Protein AF-A0A0C5GM96-F1 (afdb_monomer)

Structure (mmCIF, N/CA/C/O backbone):
data_AF-A0A0C5GM96-F1
#
_entry.id   AF-A0A0C5GM96-F1
#
loop_
_atom_site.group_PDB
_atom_site.id
_atom_site.type_symbol
_atom_site.label_atom_id
_atom_site.label_alt_id
_atom_site.label_comp_id
_atom_site.label_asym_id
_atom_site.label_entity_id
_atom_site.label_seq_id
_atom_site.pdbx_PDB_ins_code
_atom_site.Cartn_x
_atom_site.Cartn_y
_atom_site.Cartn_z
_atom_site.occupancy
_atom_site.B_iso_or_equiv
_atom_site.auth_seq_id
_atom_site.auth_comp_id
_atom_site.auth_asym_id
_atom_site.auth_atom_id
_atom_site.pdbx_PDB_model_num
ATOM 1 N N . VAL A 1 1 ? 5.889 7.214 22.473 1.00 65.31 1 VAL A N 1
ATOM 2 C CA . VAL A 1 1 ? 5.937 8.672 22.743 1.00 65.31 1 VAL A CA 1
ATOM 3 C C . VAL A 1 1 ? 4.940 9.339 21.817 1.00 65.31 1 VAL A C 1
ATOM 5 O O . VAL A 1 1 ? 5.068 9.171 20.612 1.00 65.31 1 VAL A O 1
ATOM 8 N N . TYR A 1 2 ? 3.928 10.000 22.381 1.00 62.12 2 TYR A N 1
ATOM 9 C CA . TYR A 1 2 ? 2.978 10.818 21.624 1.00 62.12 2 TYR A CA 1
ATOM 10 C C . TYR A 1 2 ? 3.420 12.273 21.758 1.00 62.12 2 TYR A C 1
ATOM 12 O O . TYR A 1 2 ? 3.600 12.744 22.881 1.00 62.12 2 TYR A O 1
ATOM 20 N N . LEU A 1 3 ? 3.655 12.941 20.634 1.00 66.38 3 LEU A N 1
ATOM 21 C CA . LEU A 1 3 ? 3.997 14.360 20.586 1.00 66.38 3 LEU A CA 1
ATOM 22 C C . LEU A 1 3 ? 3.063 15.038 19.585 1.00 66.38 3 LEU A C 1
ATOM 24 O O . LEU A 1 3 ? 3.174 14.803 18.382 1.00 66.38 3 LEU A O 1
ATOM 28 N N . SER A 1 4 ? 2.158 15.876 20.086 1.00 63.56 4 SER A N 1
ATOM 29 C CA . SER A 1 4 ? 1.343 16.783 19.278 1.00 63.56 4 SER A CA 1
ATOM 30 C C . SER A 1 4 ? 2.220 17.943 18.802 1.00 63.56 4 SER A C 1
ATOM 32 O O . SER A 1 4 ? 2.840 18.624 19.621 1.00 63.56 4 SER A O 1
ATOM 34 N N . VAL A 1 5 ? 2.300 18.166 17.491 1.00 64.38 5 VAL A N 1
ATOM 35 C CA . VAL A 1 5 ? 3.138 19.228 16.908 1.00 64.38 5 VAL A CA 1
ATOM 36 C C . VAL A 1 5 ? 2.299 20.441 16.543 1.00 64.38 5 VAL A C 1
ATOM 38 O O . VAL A 1 5 ? 2.723 21.573 16.763 1.00 64.38 5 VAL A O 1
ATOM 41 N N . TRP A 1 6 ? 1.110 20.219 15.989 1.00 66.75 6 TRP A N 1
ATOM 42 C CA . TRP A 1 6 ? 0.252 21.296 15.521 1.00 66.75 6 TRP A CA 1
ATOM 43 C C . TRP A 1 6 ? -1.208 20.854 15.527 1.00 66.75 6 TRP A C 1
ATOM 45 O O . TRP A 1 6 ? -1.521 19.813 14.968 1.00 66.75 6 TRP A O 1
ATOM 55 N N . SER A 1 7 ? -2.110 21.624 16.133 1.00 70.19 7 SER A N 1
ATOM 56 C CA . SER A 1 7 ? -3.549 21.381 16.030 1.00 70.19 7 SER A CA 1
ATOM 57 C C . SER A 1 7 ? -4.151 22.259 14.934 1.00 70.19 7 SER A C 1
ATOM 59 O O . SER A 1 7 ? -3.997 23.480 14.918 1.00 70.19 7 SER A O 1
ATOM 61 N N . TRP A 1 8 ? -4.843 21.623 13.995 1.00 65.06 8 TRP A N 1
ATOM 62 C CA . TRP A 1 8 ? -5.701 22.276 13.024 1.00 65.06 8 TRP A CA 1
ATOM 63 C C . TRP A 1 8 ? -7.144 22.214 13.524 1.00 65.06 8 TRP A C 1
ATOM 65 O O . TRP A 1 8 ? -7.866 21.237 13.322 1.00 65.06 8 TRP A O 1
ATOM 75 N N . THR A 1 9 ? -7.563 23.259 14.229 1.00 61.50 9 THR A N 1
ATOM 76 C CA . THR A 1 9 ? -8.950 23.425 14.667 1.00 61.50 9 THR A CA 1
ATOM 77 C C . THR A 1 9 ? -9.767 24.029 13.531 1.00 61.50 9 THR A C 1
ATOM 79 O O . THR A 1 9 ? -9.475 25.126 13.054 1.00 61.50 9 THR A O 1
ATOM 82 N N . ILE A 1 10 ? -10.775 23.294 13.057 1.00 63.44 10 ILE A N 1
ATOM 83 C CA . ILE A 1 10 ? -11.670 23.770 11.991 1.00 63.44 10 ILE A CA 1
ATOM 84 C C . ILE A 1 10 ? -12.926 24.388 12.613 1.00 63.44 10 ILE A C 1
ATOM 86 O O . ILE A 1 10 ? -13.374 25.428 12.147 1.00 63.44 10 ILE A O 1
ATOM 90 N N . ASN A 1 11 ? -13.443 23.787 13.692 1.00 69.94 11 ASN A N 1
ATOM 91 C CA . ASN A 1 11 ? -14.570 24.269 14.498 1.00 69.94 11 ASN A CA 1
ATOM 92 C C . ASN A 1 11 ? -14.337 23.936 15.984 1.00 69.94 11 ASN A C 1
ATOM 94 O O . ASN A 1 11 ? -13.458 23.138 16.301 1.00 69.94 11 ASN A O 1
ATOM 98 N N . ASN A 1 12 ? -15.155 24.491 16.889 1.00 64.44 12 ASN A N 1
ATOM 99 C CA . ASN A 1 12 ? -15.072 24.200 18.331 1.00 64.44 12 ASN A CA 1
ATOM 100 C C . ASN A 1 12 ? -15.245 22.706 18.667 1.00 64.44 12 ASN A C 1
ATOM 102 O O . ASN A 1 12 ? -14.673 22.248 19.650 1.00 64.44 12 ASN A O 1
ATOM 106 N N . ASP A 1 13 ? -15.970 21.962 17.828 1.00 68.56 13 ASP A N 1
ATOM 107 C CA . ASP A 1 13 ? -16.260 20.538 18.039 1.00 68.56 13 ASP A CA 1
ATOM 108 C C . ASP A 1 13 ? -15.341 19.610 17.224 1.00 68.56 13 ASP A C 1
ATOM 110 O O . ASP A 1 13 ? -15.367 18.395 17.401 1.00 68.56 13 ASP A O 1
ATOM 114 N N . PHE A 1 14 ? -14.537 20.162 16.304 1.00 71.50 14 PHE A N 1
ATOM 115 C CA . PHE A 1 14 ? -13.671 19.375 15.426 1.00 71.50 14 PHE A CA 1
ATOM 116 C C . PHE A 1 14 ? -12.252 19.938 15.376 1.00 71.50 14 PHE A C 1
ATOM 118 O O . PHE A 1 14 ? -11.957 20.919 14.677 1.00 71.50 14 PHE A O 1
ATOM 125 N N . SER A 1 15 ? -11.365 19.264 16.103 1.00 70.94 15 SER A N 1
ATOM 126 C CA . SER A 1 15 ? -9.927 19.503 16.117 1.00 70.94 15 SER A CA 1
ATOM 127 C C . SER A 1 15 ? -9.185 18.335 15.477 1.00 70.94 15 SER A C 1
ATOM 129 O O . SER A 1 15 ? -9.336 17.192 15.902 1.00 70.94 15 SER A O 1
ATOM 131 N N . LEU A 1 16 ? -8.351 18.625 14.479 1.00 77.25 16 LEU A N 1
ATOM 132 C CA . LEU A 1 16 ? -7.411 17.663 13.912 1.00 77.25 16 LEU A CA 1
ATOM 133 C C . LEU A 1 16 ? -6.020 17.931 14.459 1.00 77.25 16 LEU A C 1
ATOM 135 O O . LEU A 1 16 ? -5.431 18.964 14.155 1.00 77.25 16 LEU A O 1
ATOM 139 N N . GLU A 1 17 ? -5.460 17.007 15.228 1.00 79.94 17 GLU A N 1
ATOM 140 C CA . GLU A 1 17 ? -4.071 17.128 15.657 1.00 79.94 17 GLU A CA 1
ATOM 141 C C . GLU A 1 17 ? -3.129 16.514 14.614 1.00 79.94 17 GLU A C 1
ATOM 143 O O . GLU A 1 17 ? -3.297 15.396 14.135 1.00 79.94 17 GLU A O 1
ATOM 148 N N . PHE A 1 18 ? -2.099 17.254 14.234 1.00 82.25 18 PHE A N 1
ATOM 149 C CA . PHE A 1 18 ? -0.940 16.713 13.548 1.00 82.25 18 PHE A CA 1
ATOM 150 C C . PHE A 1 18 ? 0.129 16.426 14.590 1.00 82.25 18 PHE A C 1
ATOM 152 O O . PHE A 1 18 ? 0.667 17.330 15.239 1.00 82.25 18 PHE A O 1
ATOM 159 N N . GLY A 1 19 ? 0.439 15.145 14.742 1.00 85.25 19 GLY A N 1
ATOM 160 C CA . GLY A 1 19 ? 1.409 14.674 15.711 1.00 85.25 19 GLY A CA 1
ATOM 161 C C . GLY A 1 19 ? 2.304 13.580 15.160 1.00 85.25 19 GLY A C 1
ATOM 162 O O . GLY A 1 19 ? 2.244 13.198 13.987 1.00 85.25 19 GLY A O 1
ATOM 163 N N . TYR A 1 20 ? 3.152 13.085 16.055 1.00 86.19 20 TYR A N 1
ATOM 164 C CA . TYR A 1 20 ? 3.968 11.908 15.828 1.00 86.19 20 TYR A CA 1
ATOM 165 C C . TYR A 1 20 ? 3.721 10.870 16.918 1.00 86.19 20 TYR A C 1
ATOM 167 O O . TYR A 1 20 ? 3.815 11.160 18.115 1.00 86.19 20 TYR A O 1
ATOM 175 N N . LEU A 1 21 ? 3.455 9.639 16.488 1.00 89.25 21 LEU A N 1
ATOM 176 C CA . LEU A 1 21 ? 3.287 8.479 17.354 1.00 89.25 21 LEU A CA 1
ATOM 177 C C . LEU A 1 21 ? 4.494 7.543 17.200 1.00 89.25 21 LEU A C 1
ATOM 179 O O . LEU A 1 21 ? 4.611 6.770 16.246 1.00 89.25 21 LEU A O 1
ATOM 183 N N . ILE A 1 22 ? 5.419 7.615 18.159 1.00 90.56 22 ILE A N 1
ATOM 184 C CA . ILE A 1 22 ? 6.621 6.773 18.181 1.00 90.56 22 ILE A CA 1
ATOM 185 C C . ILE A 1 22 ? 6.408 5.600 19.138 1.00 90.56 22 ILE A C 1
ATOM 187 O O . ILE A 1 22 ? 6.582 5.732 20.351 1.00 90.56 22 ILE A O 1
ATOM 191 N N . ASP A 1 23 ? 6.071 4.451 18.571 1.00 90.88 23 ASP A N 1
ATOM 192 C CA . ASP A 1 23 ? 5.827 3.177 19.237 1.00 90.88 23 ASP A CA 1
ATOM 193 C C . ASP A 1 23 ? 6.804 2.117 18.701 1.00 90.88 23 ASP A C 1
ATOM 195 O O . ASP A 1 23 ? 7.423 2.326 17.656 1.00 90.88 23 ASP A O 1
ATOM 199 N N . PRO A 1 24 ? 6.912 0.930 19.328 1.00 90.25 24 PRO A N 1
ATOM 200 C CA . PRO A 1 24 ? 7.773 -0.139 18.820 1.00 90.25 24 PRO A CA 1
ATOM 201 C C . PRO A 1 24 ? 7.488 -0.559 17.366 1.00 90.25 24 PRO A C 1
ATOM 203 O O . PRO A 1 24 ? 8.406 -0.953 16.657 1.00 90.25 24 PRO A O 1
ATOM 206 N N . LEU A 1 25 ? 6.236 -0.463 16.890 1.00 91.56 25 LEU A N 1
ATOM 207 C CA . LEU A 1 25 ? 5.932 -0.705 15.470 1.00 91.56 25 LEU A CA 1
ATOM 208 C C . LEU A 1 25 ? 6.588 0.344 14.575 1.00 91.56 25 LEU A C 1
ATOM 210 O O . LEU A 1 25 ? 7.205 0.016 13.563 1.00 91.56 25 LEU A O 1
ATOM 214 N N . THR A 1 26 ? 6.389 1.614 14.926 1.00 93.06 26 THR A N 1
ATOM 215 C CA . THR A 1 26 ? 6.794 2.730 14.080 1.00 93.06 26 THR A CA 1
ATOM 216 C C . THR A 1 26 ? 8.311 2.860 14.088 1.00 93.06 26 THR A C 1
ATOM 218 O O . THR A 1 26 ? 8.887 3.103 13.037 1.00 93.06 26 THR A O 1
ATOM 221 N N . SER A 1 27 ? 8.988 2.554 15.201 1.00 93.12 27 SER A N 1
ATOM 222 C CA . SER A 1 27 ? 10.454 2.496 15.249 1.00 93.12 27 SER A CA 1
ATOM 223 C C . SER A 1 27 ? 11.043 1.419 14.331 1.00 93.12 27 SER A C 1
ATOM 225 O O . SER A 1 27 ? 11.980 1.712 13.589 1.00 93.12 27 SER A O 1
ATOM 227 N N . ILE A 1 28 ? 10.476 0.205 14.313 1.00 93.12 28 ILE A N 1
ATOM 228 C CA . ILE A 1 28 ? 10.897 -0.869 13.394 1.00 93.12 28 ILE A CA 1
ATOM 229 C C . ILE A 1 28 ? 10.738 -0.414 11.940 1.00 93.12 28 ILE A C 1
ATOM 231 O O . ILE A 1 28 ? 11.662 -0.544 11.136 1.00 93.12 28 ILE A O 1
ATOM 235 N N . MET A 1 29 ? 9.580 0.155 11.609 1.00 94.06 29 MET A N 1
ATOM 236 C CA . MET A 1 29 ? 9.282 0.626 10.258 1.00 94.06 29 MET A CA 1
ATOM 237 C C . MET A 1 29 ? 10.182 1.793 9.831 1.00 94.06 29 MET A C 1
ATOM 239 O O . MET A 1 29 ? 10.664 1.802 8.703 1.00 94.06 29 MET A O 1
ATOM 243 N N . LEU A 1 30 ? 10.472 2.745 10.725 1.00 95.00 30 LEU A N 1
ATOM 244 C CA . LEU A 1 30 ? 11.390 3.858 10.463 1.00 95.00 30 LEU A CA 1
ATOM 245 C C . LEU A 1 30 ? 12.795 3.358 10.104 1.00 95.00 30 LEU A C 1
ATOM 247 O O . LEU A 1 30 ? 13.379 3.822 9.122 1.00 95.00 30 LEU A O 1
ATOM 251 N N . ILE A 1 31 ? 13.328 2.391 10.857 1.00 95.06 31 ILE A N 1
ATOM 252 C CA . ILE A 1 31 ? 14.639 1.783 10.574 1.00 95.06 31 ILE A CA 1
ATOM 253 C C . ILE A 1 31 ? 14.613 1.078 9.215 1.00 95.06 31 ILE A C 1
ATOM 255 O O . ILE A 1 31 ? 15.517 1.261 8.400 1.00 95.06 31 ILE A O 1
ATOM 259 N N . LEU A 1 32 ? 13.565 0.306 8.933 1.00 94.06 32 LEU A N 1
ATOM 260 C CA . LEU A 1 32 ? 13.417 -0.424 7.674 1.00 94.06 32 LEU A CA 1
ATOM 261 C C . LEU A 1 32 ? 13.368 0.528 6.470 1.00 94.06 32 LEU A C 1
ATOM 263 O O . LEU A 1 32 ? 14.140 0.361 5.526 1.00 94.06 32 LEU A O 1
ATOM 267 N N . ILE A 1 33 ? 12.522 1.560 6.521 1.00 94.81 33 ILE A N 1
ATOM 268 C CA . ILE A 1 33 ? 12.352 2.524 5.424 1.00 94.81 33 ILE A CA 1
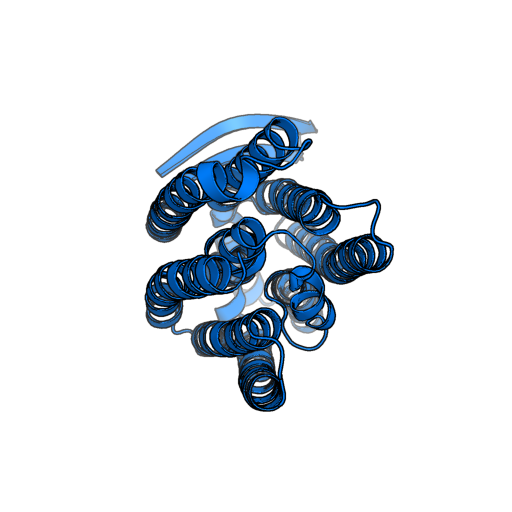ATOM 269 C C . ILE A 1 33 ? 13.640 3.308 5.181 1.00 94.81 33 ILE A C 1
ATOM 271 O O . ILE A 1 33 ? 14.062 3.454 4.037 1.00 94.81 33 ILE A O 1
ATOM 275 N N . THR A 1 34 ? 14.292 3.791 6.241 1.00 95.19 34 THR A N 1
ATOM 276 C CA . THR A 1 34 ? 15.529 4.575 6.103 1.00 95.19 34 THR A CA 1
ATOM 277 C C . THR A 1 34 ? 16.693 3.730 5.591 1.00 95.19 34 THR A C 1
ATOM 279 O O . THR A 1 34 ? 17.382 4.150 4.664 1.00 95.19 34 THR A O 1
ATOM 282 N N . THR A 1 35 ? 16.895 2.523 6.127 1.00 95.62 35 THR A N 1
ATOM 283 C CA . THR A 1 35 ? 18.004 1.650 5.706 1.00 95.62 35 THR A CA 1
ATOM 284 C C . THR A 1 35 ? 17.847 1.168 4.268 1.00 95.62 35 THR A C 1
ATOM 286 O O . THR A 1 35 ? 18.784 1.299 3.480 1.00 95.62 35 THR A O 1
ATOM 289 N N . VAL A 1 36 ? 16.664 0.675 3.885 1.00 9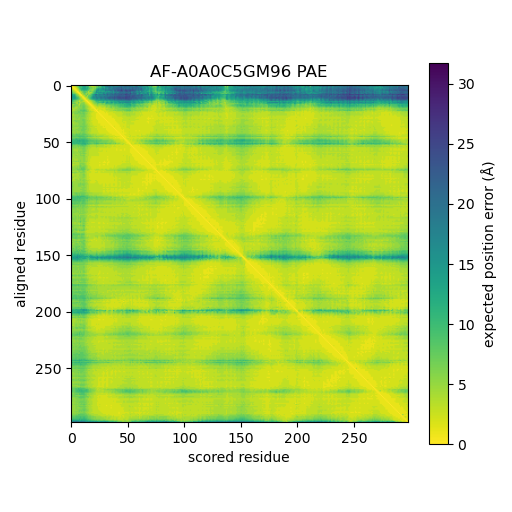5.19 36 VAL A N 1
ATOM 290 C CA . VAL A 1 36 ? 16.392 0.281 2.494 1.00 95.19 36 VAL A CA 1
ATOM 291 C C . VAL A 1 36 ? 16.433 1.504 1.579 1.00 95.19 36 VAL A C 1
ATOM 293 O O . VAL A 1 36 ? 17.046 1.444 0.516 1.00 95.19 36 VAL A O 1
ATOM 296 N N . GLY A 1 37 ? 15.858 2.633 2.000 1.00 93.94 37 GLY A N 1
ATOM 297 C CA . GLY A 1 37 ? 15.861 3.880 1.237 1.00 93.94 37 GLY A CA 1
ATOM 298 C C . GLY A 1 37 ? 17.271 4.362 0.894 1.00 93.94 37 GLY A C 1
ATOM 299 O O . GLY A 1 37 ? 17.538 4.662 -0.267 1.00 93.94 37 GLY A O 1
ATOM 300 N N . ILE A 1 38 ? 18.192 4.369 1.863 1.00 94.81 38 ILE A N 1
ATOM 301 C CA . ILE A 1 38 ? 19.599 4.744 1.642 1.00 94.81 38 ILE A CA 1
ATOM 302 C C . ILE A 1 38 ? 20.283 3.765 0.680 1.00 94.81 38 ILE A C 1
ATOM 304 O O . ILE A 1 38 ? 20.935 4.202 -0.266 1.00 94.81 38 ILE A O 1
ATOM 308 N N . MET A 1 39 ? 20.104 2.453 0.869 1.00 94.94 39 MET A N 1
ATOM 309 C CA . MET A 1 39 ? 20.709 1.442 -0.010 1.00 94.94 39 MET A CA 1
ATOM 310 C C . MET A 1 39 ? 20.230 1.572 -1.459 1.00 94.94 39 MET A C 1
ATOM 312 O O . MET A 1 39 ? 21.031 1.491 -2.390 1.00 94.94 39 MET A O 1
ATOM 316 N N . VAL A 1 40 ? 18.934 1.823 -1.662 1.00 95.06 40 VAL A N 1
ATOM 317 C CA . VAL A 1 40 ? 18.376 2.025 -3.003 1.00 95.06 40 VAL A CA 1
ATOM 318 C C . VAL A 1 40 ? 18.887 3.330 -3.620 1.00 95.06 40 VAL A C 1
ATOM 320 O O . VAL A 1 40 ? 19.180 3.343 -4.813 1.00 95.06 40 VAL A O 1
ATOM 323 N N . LEU A 1 41 ? 19.045 4.410 -2.846 1.00 94.44 41 LEU A N 1
ATOM 324 C CA . LEU A 1 41 ? 19.625 5.664 -3.345 1.00 94.44 41 LEU A CA 1
ATOM 325 C C . LEU A 1 41 ? 21.075 5.478 -3.813 1.00 94.44 41 LEU A C 1
ATOM 327 O O . LEU A 1 41 ? 21.408 5.935 -4.902 1.00 94.44 41 LEU A O 1
ATOM 331 N N . ILE A 1 42 ? 21.900 4.754 -3.047 1.00 95.06 42 ILE A N 1
ATOM 332 C CA . ILE A 1 42 ? 23.284 4.426 -3.434 1.00 95.06 42 ILE A CA 1
ATOM 333 C C . ILE A 1 42 ? 23.301 3.607 -4.730 1.00 95.06 42 ILE A C 1
ATOM 335 O O . ILE A 1 42 ? 24.050 3.917 -5.651 1.00 95.06 42 ILE A O 1
ATOM 339 N N . TYR A 1 43 ? 22.449 2.585 -4.835 1.00 95.12 43 TYR A N 1
ATOM 340 C CA . TYR A 1 43 ? 22.353 1.773 -6.050 1.00 95.12 43 TYR A CA 1
ATOM 341 C C . TYR A 1 43 ? 21.898 2.589 -7.272 1.00 95.12 43 TYR A C 1
ATOM 343 O O . TYR A 1 43 ? 22.361 2.368 -8.392 1.00 95.12 43 TYR A O 1
ATOM 351 N N . SER A 1 44 ? 20.986 3.537 -7.055 1.00 94.12 44 SER A N 1
ATOM 352 C CA . SER A 1 44 ? 20.391 4.344 -8.121 1.00 94.12 44 SER A CA 1
ATOM 353 C C . SER A 1 44 ? 21.390 5.270 -8.805 1.00 94.12 44 SER A C 1
ATOM 355 O O . SER A 1 44 ? 21.173 5.601 -9.967 1.00 94.12 44 SER A O 1
ATOM 357 N N . ASP A 1 45 ? 22.469 5.661 -8.122 1.00 93.38 45 ASP A N 1
ATOM 358 C CA . ASP A 1 45 ? 23.506 6.532 -8.681 1.00 93.38 45 ASP A CA 1
ATOM 359 C C . ASP A 1 45 ? 24.146 5.910 -9.930 1.00 93.38 45 ASP A C 1
ATOM 361 O O . ASP A 1 45 ? 24.100 6.481 -11.019 1.00 93.38 45 ASP A O 1
ATOM 365 N N . ASN A 1 46 ? 24.618 4.667 -9.802 1.00 91.75 46 ASN A N 1
ATOM 366 C CA . ASN A 1 46 ? 25.199 3.931 -10.922 1.00 91.75 46 ASN A CA 1
ATOM 367 C C . ASN A 1 46 ? 24.146 3.574 -11.979 1.00 91.75 46 ASN A C 1
ATOM 369 O O . ASN A 1 46 ? 24.380 3.788 -13.168 1.00 91.75 46 ASN A O 1
ATOM 373 N N . TYR A 1 47 ? 22.979 3.074 -11.555 1.00 93.00 47 TYR A N 1
ATOM 374 C CA . TYR A 1 47 ? 21.930 2.599 -12.467 1.00 93.00 47 TYR A CA 1
ATOM 375 C C . TYR A 1 47 ? 21.359 3.713 -13.364 1.00 93.00 47 TYR A C 1
ATOM 377 O O . TYR A 1 47 ? 20.984 3.461 -14.505 1.00 93.00 47 TYR A O 1
ATOM 385 N N . MET A 1 48 ? 21.279 4.950 -12.858 1.00 93.31 48 MET A N 1
ATOM 386 C CA . MET A 1 48 ? 20.705 6.094 -13.582 1.00 93.31 48 MET A CA 1
ATOM 387 C C . MET A 1 48 ? 21.759 7.013 -14.209 1.00 93.31 48 MET A C 1
ATOM 389 O O . MET A 1 48 ? 21.386 8.009 -14.827 1.00 93.31 48 MET A O 1
ATOM 393 N N . SER A 1 49 ? 23.052 6.705 -14.075 1.00 90.75 49 SER A N 1
ATOM 394 C CA . SER A 1 49 ? 24.166 7.573 -14.498 1.00 90.75 49 SER A CA 1
ATOM 395 C C . SER A 1 49 ? 24.108 8.012 -15.969 1.00 90.75 49 SER A C 1
ATOM 397 O O . SER A 1 49 ? 24.561 9.104 -16.313 1.00 90.75 49 SER A O 1
ATOM 399 N N . HIS A 1 50 ? 23.516 7.190 -16.837 1.00 90.50 50 HIS A N 1
ATOM 400 C CA . HIS A 1 50 ? 23.375 7.461 -18.270 1.00 90.50 50 HIS A CA 1
ATOM 401 C C . HIS A 1 50 ? 21.985 7.977 -18.685 1.00 90.50 50 HIS A C 1
ATOM 403 O O . HIS A 1 50 ? 21.768 8.263 -19.864 1.00 90.50 50 HIS A O 1
ATOM 409 N N . ASP A 1 51 ? 21.034 8.102 -17.755 1.00 92.12 51 ASP A N 1
ATOM 410 C CA . ASP A 1 51 ? 19.677 8.569 -18.047 1.00 92.12 51 ASP A CA 1
ATOM 411 C C . ASP A 1 51 ? 19.575 10.099 -17.896 1.00 92.12 51 ASP A C 1
ATOM 413 O O . ASP A 1 51 ? 19.994 10.692 -16.902 1.00 92.12 51 ASP A O 1
ATOM 417 N N . GLN A 1 52 ? 18.944 10.751 -18.873 1.00 90.12 52 GLN A N 1
ATOM 418 C CA . GLN A 1 52 ? 18.683 12.196 -18.881 1.00 90.12 52 GLN A CA 1
ATOM 419 C C . GLN A 1 52 ? 17.819 12.643 -17.685 1.00 90.12 52 GLN A C 1
ATOM 421 O O . GLN A 1 52 ? 17.854 13.801 -17.273 1.00 90.12 52 GLN A O 1
ATOM 426 N N . GLY A 1 53 ? 17.019 11.732 -17.121 1.00 92.81 53 GLY A N 1
ATOM 427 C CA . GLY A 1 53 ? 16.113 11.999 -16.005 1.00 92.81 53 GLY A CA 1
ATOM 428 C C . GLY A 1 53 ? 16.724 11.893 -14.601 1.00 92.81 53 GLY A C 1
ATOM 429 O O . GLY A 1 53 ? 15.951 11.858 -13.642 1.00 92.81 53 GLY A O 1
ATOM 430 N N . TYR A 1 54 ? 18.053 11.838 -14.453 1.00 93.19 54 TYR A N 1
ATOM 431 C CA . TYR A 1 54 ? 18.751 11.591 -13.179 1.00 93.19 54 TYR A CA 1
ATOM 432 C C . TYR A 1 54 ? 18.230 12.445 -12.002 1.00 93.19 54 TYR A C 1
ATOM 434 O O . TYR A 1 54 ? 17.748 11.909 -11.006 1.00 93.19 54 TYR A O 1
ATOM 442 N N . LEU A 1 55 ? 18.218 13.778 -12.124 1.00 94.44 55 LEU A N 1
ATOM 443 C CA . LEU A 1 55 ? 17.784 14.668 -11.029 1.00 94.44 55 LEU A CA 1
ATOM 444 C C . LEU A 1 55 ? 16.307 14.473 -10.654 1.00 94.44 55 LEU A C 1
ATOM 446 O O . LEU A 1 55 ? 15.946 14.477 -9.476 1.00 94.44 55 LEU A O 1
ATOM 450 N N . ARG A 1 56 ? 15.448 14.263 -11.658 1.00 95.00 56 ARG A N 1
ATOM 451 C CA . ARG A 1 56 ? 14.017 14.008 -11.448 1.00 95.00 56 ARG A CA 1
ATOM 452 C C . ARG A 1 56 ? 13.801 12.704 -10.684 1.00 95.00 56 ARG A C 1
ATOM 454 O O . ARG A 1 56 ? 12.934 12.642 -9.818 1.00 95.00 56 ARG A O 1
ATOM 461 N N . PHE A 1 57 ? 14.597 11.682 -10.987 1.00 94.88 57 PHE A N 1
ATOM 462 C CA . PHE A 1 57 ? 14.532 10.390 -10.317 1.00 94.88 57 PHE A CA 1
ATOM 463 C C . PHE A 1 57 ? 14.822 10.517 -8.815 1.00 94.88 57 PHE A C 1
ATOM 465 O O . PHE A 1 57 ? 14.013 10.087 -7.995 1.00 94.88 57 PHE A O 1
ATOM 472 N N . PHE A 1 58 ? 15.919 11.182 -8.441 1.00 95.12 58 PHE A N 1
ATOM 473 C CA . PHE A 1 58 ? 16.276 11.394 -7.032 1.00 95.12 58 PHE A CA 1
ATOM 474 C C . PHE A 1 58 ? 15.261 12.271 -6.282 1.00 95.12 58 PHE A C 1
ATOM 476 O O . PHE A 1 58 ? 14.950 11.999 -5.117 1.00 95.12 58 PHE A O 1
ATOM 483 N N . ALA A 1 59 ? 14.675 13.270 -6.949 1.00 95.56 59 ALA A N 1
ATOM 484 C CA . ALA A 1 59 ? 13.592 14.066 -6.374 1.00 95.56 59 ALA A CA 1
ATOM 485 C C . ALA A 1 59 ? 12.356 13.202 -6.061 1.00 95.56 59 ALA A C 1
ATOM 487 O O . ALA A 1 59 ? 11.819 13.264 -4.958 1.00 95.56 59 ALA A O 1
ATOM 488 N N . TYR A 1 60 ? 11.934 12.332 -6.983 1.00 95.00 60 TYR A N 1
ATOM 489 C CA . TYR A 1 60 ? 10.790 11.444 -6.747 1.00 95.00 60 TYR A CA 1
ATOM 490 C C . TYR A 1 60 ? 11.078 10.368 -5.694 1.00 95.00 60 TYR A C 1
ATOM 492 O O . TYR A 1 60 ? 10.212 10.064 -4.877 1.00 95.00 60 TYR A O 1
ATOM 500 N N . MET A 1 61 ? 12.294 9.820 -5.664 1.00 93.44 61 MET A N 1
ATOM 501 C CA . MET A 1 61 ? 12.702 8.824 -4.668 1.00 93.44 61 MET A CA 1
ATOM 502 C C . MET A 1 61 ? 12.742 9.400 -3.253 1.00 93.44 61 MET A C 1
ATOM 504 O O . MET A 1 61 ? 12.221 8.792 -2.318 1.00 93.44 61 MET A O 1
ATOM 508 N N . SER A 1 62 ? 13.319 10.592 -3.086 1.00 94.56 62 SER A N 1
ATOM 509 C CA . SER A 1 62 ? 13.329 11.277 -1.789 1.00 94.56 62 SER A CA 1
ATOM 510 C C . SER A 1 62 ? 11.913 11.632 -1.335 1.00 94.56 62 SER A C 1
ATOM 512 O O . SER A 1 62 ? 11.569 11.358 -0.188 1.00 94.56 62 SER A O 1
ATOM 514 N N . PHE A 1 63 ? 11.060 12.118 -2.241 1.00 94.88 63 PHE A N 1
ATOM 515 C CA . PHE A 1 63 ? 9.651 12.395 -1.952 1.00 94.88 63 PHE A CA 1
ATOM 516 C C . PHE A 1 63 ? 8.849 11.129 -1.585 1.00 94.88 63 PHE A C 1
ATOM 518 O O . PHE A 1 63 ? 8.008 11.142 -0.683 1.00 94.88 63 PHE A O 1
ATOM 525 N N . SER A 1 64 ? 9.152 9.989 -2.212 1.00 94.38 64 SER A N 1
ATOM 526 C CA . SER A 1 64 ? 8.554 8.703 -1.838 1.00 94.38 64 SER A CA 1
ATOM 527 C C . SER A 1 64 ? 8.992 8.229 -0.451 1.00 94.38 64 SER A C 1
ATOM 529 O O . SER A 1 64 ? 8.190 7.637 0.269 1.00 94.38 64 SER A O 1
ATOM 531 N N . ASN A 1 65 ? 10.247 8.464 -0.067 1.00 94.56 65 ASN A N 1
ATOM 532 C CA . ASN A 1 65 ? 10.728 8.111 1.267 1.00 94.56 65 ASN A CA 1
ATOM 533 C C . ASN A 1 65 ? 10.123 9.024 2.335 1.00 94.56 65 ASN A C 1
ATOM 535 O O . ASN A 1 65 ? 9.666 8.530 3.361 1.00 94.56 65 ASN A O 1
ATOM 539 N N . THR A 1 66 ? 10.064 10.338 2.103 1.00 95.00 66 THR A N 1
ATOM 540 C CA . THR A 1 66 ? 9.480 11.277 3.074 1.00 95.00 66 THR A CA 1
ATOM 541 C C . THR A 1 66 ? 7.990 11.032 3.282 1.00 95.00 66 THR A C 1
ATOM 543 O O . THR A 1 66 ? 7.536 11.030 4.425 1.00 95.00 66 THR A O 1
ATOM 546 N N . SER A 1 67 ? 7.236 10.751 2.215 1.00 95.62 67 SER A N 1
ATOM 547 C CA . SER A 1 67 ? 5.815 10.398 2.327 1.00 95.62 67 SER A CA 1
ATOM 548 C C . SER A 1 67 ? 5.596 9.111 3.124 1.00 95.62 67 SER A C 1
ATOM 550 O O . SER A 1 67 ? 4.734 9.084 4.000 1.00 95.62 67 SER A O 1
ATOM 552 N N . MET A 1 68 ? 6.407 8.072 2.902 1.00 95.69 68 MET A N 1
ATOM 553 C CA . MET A 1 68 ? 6.307 6.829 3.673 1.00 95.69 68 MET A CA 1
ATOM 554 C C . MET A 1 68 ? 6.721 7.009 5.144 1.00 95.69 68 MET A C 1
ATOM 556 O O . MET A 1 68 ? 6.082 6.453 6.035 1.00 95.69 68 MET A O 1
ATOM 560 N N . LEU A 1 69 ? 7.757 7.806 5.426 1.00 95.56 69 LEU A N 1
ATOM 561 C CA . LEU A 1 69 ? 8.145 8.132 6.802 1.00 95.56 69 LEU A CA 1
ATOM 562 C C . LEU A 1 69 ? 7.027 8.889 7.531 1.00 95.56 69 LEU A C 1
ATOM 564 O O . LEU A 1 69 ? 6.740 8.567 8.680 1.00 95.56 69 LEU A O 1
ATOM 568 N N . GLY A 1 70 ? 6.363 9.836 6.860 1.00 94.31 70 GLY A N 1
ATOM 569 C CA . GLY A 1 70 ? 5.198 10.542 7.404 1.00 94.31 70 GLY A CA 1
ATOM 570 C C . GLY A 1 70 ? 3.996 9.627 7.657 1.00 94.31 70 GLY A C 1
ATOM 571 O O . GLY A 1 70 ? 3.309 9.779 8.665 1.00 94.31 70 GLY A O 1
ATOM 572 N N . LEU A 1 71 ? 3.774 8.634 6.787 1.00 95.69 71 LEU A N 1
ATOM 573 C CA . LEU A 1 71 ? 2.719 7.628 6.957 1.00 95.69 71 LEU A CA 1
ATOM 574 C C . LEU A 1 71 ? 2.930 6.801 8.224 1.00 95.69 71 LEU A C 1
ATOM 576 O O . LEU A 1 71 ? 1.989 6.546 8.961 1.00 95.69 71 LEU A O 1
ATOM 580 N N . VAL A 1 72 ? 4.163 6.375 8.484 1.00 95.38 72 VAL A N 1
ATOM 581 C CA . VAL A 1 72 ? 4.473 5.515 9.633 1.00 95.38 72 VAL A CA 1
ATOM 582 C C . VAL A 1 72 ? 4.443 6.278 10.953 1.00 95.38 72 VAL A C 1
ATOM 584 O O . VAL A 1 72 ? 4.139 5.692 11.990 1.00 95.38 72 VAL A O 1
ATOM 587 N N . THR A 1 73 ? 4.766 7.569 10.944 1.00 94.12 73 THR A N 1
ATOM 588 C CA . THR A 1 73 ? 4.794 8.385 12.164 1.00 94.12 73 THR A CA 1
ATOM 589 C C . THR A 1 73 ? 3.448 9.005 12.517 1.00 94.12 73 THR A C 1
ATOM 591 O O . THR A 1 73 ? 3.338 9.606 13.582 1.00 94.12 73 THR A O 1
ATOM 594 N N . SER A 1 74 ? 2.426 8.852 11.676 1.00 93.25 74 SER A N 1
ATOM 595 C CA . SER A 1 74 ? 1.103 9.445 11.871 1.00 93.25 74 SER A CA 1
ATOM 596 C C . SER A 1 74 ? 0.469 9.094 13.223 1.00 93.25 74 SER A C 1
ATOM 598 O O . SER A 1 74 ? 0.450 7.920 13.607 1.00 93.25 74 SER A O 1
ATOM 600 N N . SER A 1 75 ? -0.124 10.082 13.896 1.00 90.69 75 SER A N 1
ATOM 601 C CA . SER A 1 75 ? -0.919 9.869 15.115 1.00 90.69 75 SER A CA 1
ATOM 602 C C . SER A 1 75 ? -2.391 9.554 14.848 1.00 90.69 75 SER A C 1
ATOM 604 O O . SER A 1 75 ? -3.030 8.911 15.674 1.00 90.69 75 SER A O 1
ATOM 606 N N . ASN A 1 76 ? -2.891 9.938 13.670 1.00 91.94 76 ASN A N 1
ATOM 607 C CA . ASN A 1 76 ? -4.311 9.914 13.325 1.00 91.94 76 ASN A CA 1
ATOM 608 C C . ASN A 1 76 ? -4.639 9.131 12.060 1.00 91.94 76 ASN A C 1
ATOM 610 O O . ASN A 1 76 ? -3.836 9.073 11.126 1.00 91.94 76 ASN A O 1
ATOM 614 N N . LEU A 1 77 ? -5.887 8.659 11.961 1.00 93.00 77 LEU A N 1
ATOM 615 C CA . LEU A 1 77 ? -6.423 8.056 10.733 1.00 93.00 77 LEU A CA 1
ATOM 616 C C . LEU A 1 77 ? -6.398 9.014 9.532 1.00 93.00 77 LEU A C 1
ATOM 618 O O . LEU A 1 77 ? -6.017 8.612 8.434 1.00 93.00 77 LEU A O 1
ATOM 622 N N . ILE A 1 78 ? -6.748 10.290 9.726 1.00 92.88 78 ILE A N 1
ATOM 623 C CA . ILE A 1 78 ? -6.692 11.288 8.643 1.00 92.88 78 ILE A CA 1
ATOM 624 C C . ILE A 1 78 ? -5.249 11.594 8.240 1.00 92.88 78 ILE A C 1
ATOM 626 O O . ILE A 1 78 ? -4.959 11.742 7.053 1.00 92.88 78 ILE A O 1
ATOM 630 N N . GLN A 1 79 ? -4.326 11.639 9.202 1.00 93.25 79 GLN A N 1
ATOM 631 C CA . GLN A 1 79 ? -2.910 11.831 8.900 1.00 93.25 79 GLN A CA 1
ATOM 632 C C . GLN A 1 79 ? -2.346 10.632 8.124 1.00 93.25 79 GLN A C 1
ATOM 634 O O . GLN A 1 79 ? -1.623 10.848 7.151 1.00 93.25 79 GLN A O 1
ATOM 639 N N . ILE A 1 80 ? -2.734 9.393 8.475 1.00 94.88 80 ILE A N 1
ATOM 640 C CA . ILE A 1 80 ? -2.460 8.220 7.631 1.00 94.88 80 ILE A CA 1
ATOM 641 C C . ILE A 1 80 ? -2.998 8.475 6.234 1.00 94.88 80 ILE A C 1
ATOM 643 O O . ILE A 1 80 ? -2.226 8.373 5.294 1.00 94.88 80 ILE A O 1
ATOM 647 N N . TYR A 1 81 ? -4.277 8.827 6.083 1.00 95.62 81 TYR A N 1
ATOM 648 C CA . TYR A 1 81 ? -4.906 9.001 4.771 1.00 95.62 81 TYR A CA 1
ATOM 649 C C . TYR A 1 81 ? -4.195 10.048 3.898 1.00 95.62 81 TYR A C 1
ATOM 651 O O . TYR A 1 81 ? -3.971 9.825 2.708 1.00 95.62 81 TYR A O 1
ATOM 659 N N . PHE A 1 82 ? -3.761 11.163 4.487 1.00 95.06 82 PHE A N 1
ATOM 660 C CA . PHE A 1 82 ? -2.987 12.179 3.776 1.00 95.06 82 PHE A CA 1
ATOM 661 C C . PHE A 1 82 ? -1.682 11.605 3.205 1.00 95.06 82 PHE A C 1
ATOM 663 O O . PHE A 1 82 ? -1.415 11.716 2.005 1.00 95.06 82 PHE A O 1
ATOM 670 N N . PHE A 1 83 ? -0.882 10.934 4.036 1.00 96.38 83 PHE A N 1
ATOM 671 C CA . PHE A 1 83 ? 0.366 10.324 3.575 1.00 96.38 83 PHE A CA 1
ATOM 672 C C . PHE A 1 83 ? 0.144 9.076 2.711 1.00 96.38 83 PHE A C 1
ATOM 674 O O . PHE A 1 83 ? 0.947 8.789 1.828 1.00 96.38 83 PHE A O 1
ATOM 681 N N . TRP A 1 84 ? -0.965 8.369 2.898 1.00 96.25 84 TRP A N 1
ATOM 682 C CA . TRP A 1 84 ? -1.400 7.227 2.095 1.00 96.25 84 TRP A CA 1
ATOM 683 C C . TRP A 1 84 ? -1.592 7.609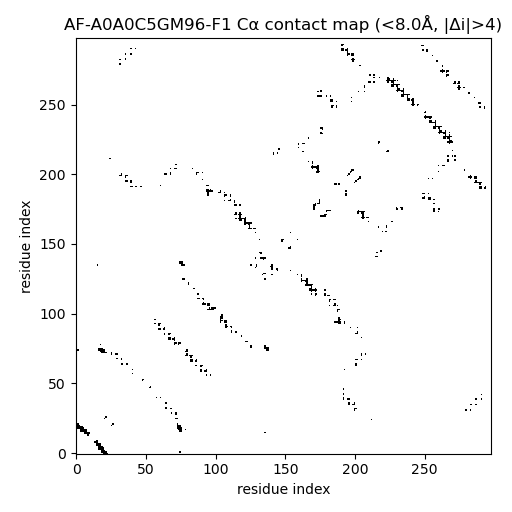 0.630 1.00 96.25 84 TRP A C 1
ATOM 685 O O . TRP A 1 84 ? -1.147 6.909 -0.292 1.00 96.25 84 TRP A O 1
ATOM 695 N N . GLU A 1 85 ? -2.211 8.768 0.422 1.00 95.75 85 GLU A N 1
ATOM 696 C CA . GLU A 1 85 ? -2.420 9.334 -0.898 1.00 95.75 85 GLU A CA 1
ATOM 697 C C . GLU A 1 85 ? -1.140 9.908 -1.495 1.00 95.75 85 GLU A C 1
ATOM 699 O O . GLU A 1 85 ? -0.879 9.710 -2.685 1.00 95.75 85 GLU A O 1
ATOM 704 N N . LEU A 1 86 ? -0.281 10.523 -0.676 1.00 95.69 86 LEU A N 1
ATOM 705 C CA . LEU A 1 86 ? 1.047 10.959 -1.114 1.00 95.69 86 LEU A CA 1
ATOM 706 C C . LEU A 1 86 ? 1.920 9.784 -1.566 1.00 95.69 86 LEU A C 1
ATOM 708 O O . LEU A 1 86 ? 2.533 9.866 -2.629 1.00 95.69 86 LEU A O 1
ATOM 712 N N . VAL A 1 87 ? 1.943 8.669 -0.831 1.00 95.38 87 VAL A N 1
ATOM 713 C CA . VAL A 1 87 ? 2.663 7.450 -1.245 1.00 95.38 87 VAL A CA 1
ATOM 714 C C . VAL A 1 87 ? 2.083 6.905 -2.557 1.00 95.38 87 VAL A C 1
ATOM 716 O O . VAL A 1 87 ? 2.833 6.505 -3.451 1.00 95.38 87 VAL A O 1
ATOM 719 N N . GLY A 1 88 ? 0.755 6.948 -2.726 1.00 93.81 88 GLY A N 1
ATOM 720 C CA . GLY A 1 88 ? 0.088 6.623 -3.992 1.00 93.81 88 GLY A CA 1
ATOM 721 C C . GLY A 1 88 ? 0.532 7.517 -5.150 1.00 93.81 88 GLY A C 1
ATOM 722 O O . GLY A 1 88 ? 0.918 7.018 -6.206 1.00 93.81 88 GLY A O 1
ATOM 723 N N . MET A 1 89 ? 0.559 8.830 -4.944 1.00 94.50 89 MET A N 1
ATOM 724 C CA . MET A 1 89 ? 1.031 9.795 -5.935 1.00 94.50 89 MET A CA 1
ATOM 725 C C . MET A 1 89 ? 2.505 9.566 -6.301 1.00 94.50 89 MET A C 1
ATOM 727 O O . MET A 1 89 ? 2.845 9.545 -7.483 1.00 94.50 89 MET A O 1
ATOM 731 N N . CYS A 1 90 ? 3.373 9.336 -5.313 1.00 94.25 90 CYS A N 1
ATOM 732 C CA . CYS A 1 90 ? 4.789 9.043 -5.545 1.00 94.25 90 CYS A CA 1
ATOM 733 C C . CYS A 1 90 ? 4.959 7.797 -6.415 1.00 94.25 90 CYS A C 1
ATOM 735 O O . CYS A 1 90 ? 5.705 7.821 -7.390 1.00 94.25 90 CYS A O 1
ATOM 737 N N . SER A 1 91 ? 4.224 6.725 -6.111 1.00 93.12 91 SER A N 1
ATOM 738 C CA . SER A 1 91 ? 4.281 5.492 -6.901 1.00 93.12 91 SER A CA 1
ATOM 739 C C . SER A 1 91 ? 3.832 5.698 -8.351 1.00 93.12 91 SER A C 1
ATOM 741 O O . SER A 1 91 ? 4.450 5.149 -9.258 1.00 93.12 91 SER A O 1
ATOM 743 N N . TYR A 1 92 ? 2.818 6.536 -8.591 1.00 94.31 92 TYR A N 1
ATOM 744 C CA . TYR A 1 92 ? 2.347 6.861 -9.935 1.00 94.31 92 TYR A CA 1
ATOM 745 C C . TYR A 1 92 ? 3.442 7.556 -10.752 1.00 94.31 92 TYR A C 1
ATOM 747 O O . TYR A 1 92 ? 3.729 7.151 -11.880 1.00 94.31 92 TYR A O 1
ATOM 755 N N . LEU A 1 93 ? 4.102 8.554 -10.154 1.00 94.75 93 LEU A N 1
ATOM 756 C CA . LEU A 1 93 ? 5.206 9.283 -10.784 1.00 94.75 93 LEU A CA 1
ATOM 757 C C . LEU A 1 93 ? 6.424 8.387 -11.044 1.00 94.75 93 LEU A C 1
ATOM 759 O O . LEU A 1 93 ? 7.081 8.520 -12.075 1.00 94.75 93 LEU A O 1
ATOM 763 N N . LEU A 1 94 ? 6.717 7.469 -10.121 1.00 94.25 94 LEU A N 1
ATOM 764 C CA . LEU A 1 94 ? 7.853 6.555 -10.211 1.00 94.25 94 LEU A CA 1
ATOM 765 C C . LEU A 1 94 ? 7.619 5.435 -11.245 1.00 94.25 94 LEU A C 1
ATOM 767 O O . LEU A 1 94 ? 8.487 5.190 -12.081 1.00 94.25 94 LEU A O 1
ATOM 771 N N . ILE A 1 95 ? 6.447 4.790 -11.263 1.00 94.62 95 ILE A N 1
ATOM 772 C CA . ILE A 1 95 ? 6.110 3.774 -12.283 1.00 94.62 95 ILE A CA 1
ATOM 773 C C . ILE A 1 95 ? 6.083 4.420 -13.677 1.00 94.62 95 ILE A C 1
ATOM 775 O O . ILE A 1 95 ? 6.627 3.873 -14.634 1.00 94.62 95 ILE A O 1
ATOM 779 N N . GLY A 1 96 ? 5.508 5.621 -13.783 1.00 94.12 96 GLY A N 1
ATOM 780 C CA . GLY A 1 96 ? 5.429 6.398 -15.020 1.00 94.12 96 GLY A CA 1
ATOM 781 C C . GLY A 1 96 ? 6.700 7.175 -15.375 1.00 94.12 96 GLY A C 1
ATOM 782 O O . GLY A 1 96 ? 6.629 8.081 -16.204 1.00 94.12 96 GLY A O 1
ATOM 783 N N . PHE A 1 97 ? 7.854 6.870 -14.767 1.00 94.62 97 PHE A N 1
ATOM 784 C CA . PHE A 1 97 ? 9.072 7.670 -14.932 1.00 94.62 97 PHE A CA 1
ATOM 785 C C . PHE A 1 97 ? 9.513 7.798 -16.401 1.00 94.62 97 PHE A C 1
ATOM 787 O O . PHE A 1 97 ? 9.873 8.890 -16.854 1.00 94.62 97 PHE A O 1
ATOM 794 N N . TRP A 1 98 ? 9.428 6.704 -17.164 1.00 93.06 98 TRP A N 1
ATOM 795 C CA . TRP A 1 98 ? 9.653 6.684 -18.613 1.00 93.06 98 TRP A CA 1
ATOM 796 C C . TRP A 1 98 ? 8.340 6.851 -19.392 1.00 93.06 98 TRP A C 1
ATOM 798 O O . TRP A 1 98 ? 7.959 5.997 -20.192 1.00 93.06 98 TRP A O 1
ATOM 808 N N . PHE A 1 99 ? 7.663 7.982 -19.180 1.00 90.81 99 PHE A N 1
ATOM 809 C CA . PHE A 1 99 ? 6.347 8.311 -19.753 1.00 90.81 99 PHE A CA 1
ATOM 810 C C . PHE A 1 99 ? 6.264 8.272 -21.291 1.00 90.81 99 PHE A C 1
ATOM 812 O O . PHE A 1 99 ? 5.170 8.207 -21.840 1.00 90.81 99 PHE A O 1
ATOM 819 N N . ILE A 1 100 ? 7.399 8.299 -21.999 1.00 90.75 100 ILE A N 1
ATOM 820 C CA . ILE A 1 100 ? 7.450 8.176 -23.466 1.00 90.75 100 ILE A CA 1
ATOM 821 C C . ILE A 1 100 ? 6.990 6.777 -23.916 1.00 90.75 100 ILE A C 1
ATOM 823 O O . ILE A 1 100 ? 6.458 6.617 -25.013 1.00 90.75 100 ILE A O 1
ATOM 827 N N . ARG A 1 101 ? 7.174 5.745 -23.077 1.00 91.56 101 ARG A N 1
ATOM 828 C CA . ARG A 1 101 ? 6.736 4.379 -23.386 1.00 91.56 101 ARG A CA 1
ATOM 829 C C . ARG A 1 101 ? 5.241 4.232 -23.070 1.00 91.56 101 ARG A C 1
ATOM 831 O O . ARG A 1 101 ? 4.868 4.348 -21.902 1.00 91.56 101 ARG A O 1
ATOM 838 N N . PRO A 1 102 ? 4.387 3.873 -24.048 1.00 93.00 102 PRO A N 1
ATOM 839 C CA . PRO A 1 102 ? 2.945 3.752 -23.816 1.00 93.00 102 PRO A CA 1
ATOM 840 C C . PRO A 1 102 ? 2.608 2.652 -22.799 1.00 93.00 102 PRO A C 1
ATOM 842 O O . PRO A 1 102 ? 1.649 2.770 -22.044 1.00 93.00 102 PRO A O 1
ATOM 845 N N . ILE A 1 103 ? 3.434 1.604 -22.730 1.00 93.50 103 ILE A N 1
ATOM 846 C CA . ILE A 1 103 ? 3.280 0.506 -21.768 1.00 93.50 103 ILE A CA 1
ATOM 847 C C . ILE A 1 103 ? 3.465 1.020 -20.331 1.00 93.50 103 ILE A C 1
ATOM 849 O O . ILE A 1 103 ? 2.643 0.721 -19.470 1.00 93.50 103 ILE A O 1
ATOM 853 N N . ALA A 1 104 ? 4.481 1.857 -20.087 1.00 91.12 104 ALA A N 1
ATOM 854 C CA . ALA A 1 104 ? 4.731 2.451 -18.773 1.00 91.12 104 ALA A CA 1
ATOM 855 C C . ALA A 1 104 ? 3.636 3.459 -18.377 1.00 91.12 104 ALA A C 1
ATOM 857 O O . ALA A 1 104 ? 3.214 3.490 -17.222 1.00 91.12 104 ALA A O 1
ATOM 858 N N . ALA A 1 105 ? 3.125 4.235 -19.341 1.00 91.88 105 ALA A N 1
ATOM 859 C CA . ALA A 1 105 ? 2.005 5.151 -19.119 1.00 91.88 105 ALA A CA 1
ATOM 860 C C . ALA A 1 105 ? 0.709 4.406 -18.742 1.00 91.88 105 ALA A C 1
ATOM 862 O O . ALA A 1 105 ? 0.020 4.780 -17.794 1.00 91.88 105 ALA A O 1
ATOM 863 N N . ASN A 1 106 ? 0.401 3.303 -19.427 1.00 94.69 106 ASN A N 1
ATOM 864 C CA . ASN A 1 106 ? -0.755 2.473 -19.084 1.00 94.69 106 ASN A CA 1
ATOM 865 C C . ASN A 1 106 ? -0.571 1.773 -17.727 1.00 94.69 106 ASN A C 1
ATOM 867 O O . ASN A 1 106 ? -1.528 1.656 -16.959 1.00 94.69 106 ASN A O 1
ATOM 871 N N . ALA A 1 107 ? 0.650 1.332 -17.409 1.00 94.38 107 ALA A N 1
ATOM 872 C CA . ALA A 1 107 ? 0.969 0.697 -16.134 1.00 94.38 107 ALA A CA 1
ATOM 873 C C . ALA A 1 107 ? 0.788 1.654 -14.947 1.00 94.38 107 ALA A C 1
ATOM 875 O O . ALA A 1 107 ? 0.157 1.281 -13.956 1.00 94.38 107 ALA A O 1
ATOM 876 N N . CYS A 1 108 ? 1.272 2.899 -15.046 1.00 94.06 108 CYS A N 1
ATOM 877 C CA . CYS A 1 108 ? 1.115 3.864 -13.957 1.00 94.06 108 CYS A CA 1
ATOM 878 C C . CYS A 1 108 ? -0.355 4.254 -13.747 1.00 94.06 108 CYS A C 1
ATOM 880 O O . CYS A 1 108 ? -0.814 4.282 -12.605 1.00 94.06 108 CYS A O 1
ATOM 882 N N . GLN A 1 109 ? -1.124 4.464 -14.823 1.00 94.81 109 GLN A N 1
ATOM 883 C CA . GLN A 1 109 ? -2.562 4.734 -14.725 1.00 94.81 109 GLN A CA 1
ATOM 884 C C . GLN A 1 109 ? -3.309 3.573 -14.073 1.00 94.81 109 GLN A C 1
ATOM 886 O O . GLN A 1 109 ? -4.097 3.796 -13.154 1.00 94.81 109 GLN A O 1
ATOM 891 N N . LYS A 1 110 ? -3.027 2.334 -14.496 1.00 94.56 110 LYS A N 1
ATOM 892 C CA . LYS A 1 110 ? -3.626 1.140 -13.894 1.00 94.56 110 LYS A CA 1
ATOM 893 C C . LYS A 1 110 ? -3.331 1.081 -12.398 1.00 94.56 110 LYS A C 1
ATOM 895 O O . LYS A 1 110 ? -4.267 0.938 -11.621 1.00 94.56 110 LYS A O 1
ATOM 900 N N . ALA A 1 111 ? -2.071 1.262 -12.001 1.00 93.50 111 ALA A N 1
ATOM 901 C CA . ALA A 1 111 ? -1.673 1.252 -10.596 1.00 93.50 111 ALA A CA 1
ATOM 902 C C . ALA A 1 111 ? -2.340 2.352 -9.771 1.00 93.50 111 ALA A C 1
ATOM 904 O O . ALA A 1 111 ? -2.745 2.113 -8.634 1.00 93.50 111 ALA A O 1
ATOM 905 N N . PHE A 1 112 ? -2.494 3.549 -10.329 1.00 94.44 112 PHE A N 1
ATOM 906 C CA . PHE A 1 112 ? -3.169 4.631 -9.628 1.00 94.44 112 PHE A CA 1
ATOM 907 C C . PHE A 1 112 ? -4.661 4.345 -9.457 1.00 94.44 112 PHE A C 1
ATOM 909 O O . PHE A 1 112 ? -5.168 4.428 -8.344 1.00 94.44 112 PHE A O 1
ATOM 916 N N . VAL A 1 113 ? -5.355 3.935 -10.522 1.00 96.12 113 VAL A N 1
ATOM 917 C CA . VAL A 1 113 ? -6.800 3.658 -10.477 1.00 96.12 113 VAL A CA 1
ATOM 918 C C . VAL A 1 113 ? -7.120 2.498 -9.535 1.00 96.12 113 VAL A C 1
ATOM 920 O O . VAL A 1 113 ? -8.025 2.622 -8.713 1.00 96.12 113 VAL A O 1
ATOM 923 N N . THR A 1 114 ? -6.369 1.393 -9.588 1.00 95.12 114 THR A N 1
ATOM 924 C CA . THR A 1 114 ? -6.609 0.250 -8.690 1.00 95.12 114 THR A CA 1
ATOM 925 C C . THR A 1 114 ? -6.397 0.614 -7.228 1.00 95.12 114 THR A C 1
ATOM 927 O O . THR A 1 114 ? -7.171 0.181 -6.379 1.00 95.12 114 THR A O 1
ATOM 930 N N . ASN A 1 115 ? -5.376 1.425 -6.932 1.00 94.75 115 ASN A N 1
ATOM 931 C CA . ASN A 1 115 ? -5.136 1.902 -5.574 1.00 94.75 115 ASN A CA 1
ATOM 932 C C . ASN A 1 115 ? -6.241 2.856 -5.119 1.00 94.75 115 ASN A C 1
ATOM 934 O O . ASN A 1 115 ? -6.763 2.683 -4.025 1.00 94.75 115 ASN A O 1
ATOM 938 N N . ARG A 1 116 ? -6.697 3.762 -5.992 1.00 95.56 116 ARG A N 1
ATOM 939 C CA . ARG A 1 116 ? -7.768 4.716 -5.675 1.00 95.56 116 ARG A CA 1
ATOM 940 C C . ARG A 1 116 ? -9.096 4.066 -5.318 1.00 95.56 116 ARG A C 1
ATOM 942 O O . ARG A 1 116 ? -9.813 4.601 -4.482 1.00 95.56 116 ARG A O 1
ATOM 949 N N . VAL A 1 117 ? -9.415 2.911 -5.901 1.00 95.81 117 VAL A N 1
ATOM 950 C CA . VAL A 1 117 ? -10.601 2.136 -5.498 1.00 95.81 117 VAL A CA 1
ATOM 951 C C . VAL A 1 117 ? -10.495 1.689 -4.035 1.00 95.81 117 VAL A C 1
ATOM 953 O O . VAL A 1 117 ? -11.467 1.798 -3.291 1.00 95.81 117 VAL A O 1
ATOM 956 N N . GLY A 1 118 ? -9.319 1.229 -3.599 1.00 95.06 118 GLY A N 1
ATOM 957 C CA . GLY A 1 118 ? -9.076 0.904 -2.191 1.00 95.06 118 GLY A CA 1
ATOM 958 C C . GLY A 1 118 ? -9.030 2.140 -1.299 1.00 95.06 118 GLY A C 1
ATOM 959 O O . GLY A 1 118 ? -9.592 2.121 -0.208 1.00 95.06 118 GLY A O 1
ATOM 960 N N . ASP A 1 119 ? -8.417 3.223 -1.776 1.00 95.38 119 ASP A N 1
ATOM 961 C CA . ASP A 1 119 ? -8.293 4.485 -1.041 1.00 95.38 119 ASP A CA 1
ATOM 962 C C . ASP A 1 119 ? -9.680 5.111 -0.786 1.00 95.38 119 ASP A C 1
ATOM 964 O O . ASP A 1 119 ? -9.947 5.617 0.302 1.00 95.38 119 ASP A O 1
ATOM 968 N N . PHE A 1 120 ? -10.615 4.973 -1.732 1.00 96.56 120 PHE A N 1
ATOM 969 C CA . PHE A 1 120 ? -12.019 5.338 -1.531 1.00 96.56 120 PHE A CA 1
ATOM 970 C C . PHE A 1 120 ? -12.680 4.515 -0.416 1.00 96.56 120 PHE A C 1
ATOM 972 O O . PHE A 1 120 ? -13.373 5.072 0.436 1.00 96.56 120 PHE A O 1
ATOM 979 N N . GLY A 1 121 ? -12.432 3.201 -0.382 1.00 96.50 121 GLY A N 1
ATOM 980 C CA . GLY A 1 121 ? -12.874 2.341 0.717 1.00 96.50 121 GLY A CA 1
ATOM 981 C C . GLY A 1 121 ? -12.290 2.783 2.059 1.00 96.50 121 GLY A C 1
ATOM 982 O O . GLY A 1 121 ? -13.031 2.945 3.026 1.00 96.50 121 GLY A O 1
ATOM 983 N N . LEU A 1 122 ? -10.986 3.073 2.100 1.00 96.56 122 LEU A N 1
ATOM 984 C CA . LEU A 1 122 ? -10.306 3.566 3.296 1.00 96.56 122 LEU A CA 1
ATOM 985 C C . LEU A 1 122 ? -10.950 4.856 3.814 1.00 96.56 122 LEU A C 1
ATOM 987 O O . LEU A 1 122 ? -11.248 4.946 5.002 1.00 96.56 122 LEU A O 1
ATOM 991 N N . LEU A 1 123 ? -11.213 5.824 2.933 1.00 96.75 123 LEU A N 1
ATOM 992 C CA . LEU A 1 123 ? -11.857 7.085 3.299 1.00 96.75 123 LEU A CA 1
ATOM 993 C C . LEU A 1 123 ? -13.248 6.861 3.902 1.00 96.75 123 LEU A C 1
ATOM 995 O O . LEU A 1 123 ? -13.551 7.413 4.958 1.00 96.75 123 LEU A O 1
ATOM 999 N N . LEU A 1 124 ? -14.082 6.032 3.265 1.00 96.81 124 LEU A N 1
ATOM 1000 C CA . LEU A 1 124 ? -15.410 5.706 3.794 1.00 96.81 124 LEU A CA 1
ATOM 1001 C C . LEU A 1 124 ? -15.329 4.982 5.141 1.00 96.81 124 LEU A C 1
ATOM 1003 O O . LEU A 1 124 ? -16.133 5.257 6.027 1.00 96.81 124 LEU A O 1
ATOM 1007 N N . GLY A 1 125 ? -14.349 4.094 5.314 1.00 96.19 125 GLY A N 1
ATOM 1008 C CA . GLY A 1 125 ? -14.083 3.439 6.590 1.00 96.19 125 GLY A CA 1
ATOM 1009 C C . GLY A 1 125 ? -13.723 4.444 7.687 1.00 96.19 125 GLY A C 1
ATOM 1010 O O . GLY A 1 125 ? -14.307 4.396 8.765 1.00 96.19 125 GLY A O 1
ATOM 1011 N N . ILE A 1 126 ? -12.827 5.396 7.402 1.00 95.50 126 ILE A N 1
ATOM 1012 C CA . ILE A 1 126 ? -12.427 6.450 8.351 1.00 95.50 126 ILE A CA 1
ATOM 1013 C C . ILE A 1 126 ? -13.634 7.306 8.748 1.00 95.50 126 ILE A C 1
ATOM 1015 O O . ILE A 1 126 ? -13.848 7.540 9.935 1.00 95.50 126 ILE A O 1
ATOM 1019 N N . LEU A 1 127 ? -14.443 7.737 7.776 1.00 94.88 127 LEU A N 1
ATOM 1020 C CA . LEU A 1 127 ? -15.653 8.521 8.042 1.00 94.88 127 LEU A CA 1
ATOM 1021 C C . LEU A 1 127 ? -16.690 7.725 8.846 1.00 94.88 127 LEU A C 1
ATOM 1023 O O . LEU A 1 127 ? -17.321 8.281 9.740 1.00 94.88 127 LEU A O 1
ATOM 1027 N N . GLY A 1 128 ? -16.840 6.429 8.564 1.00 94.06 128 GLY A N 1
ATOM 1028 C CA . GL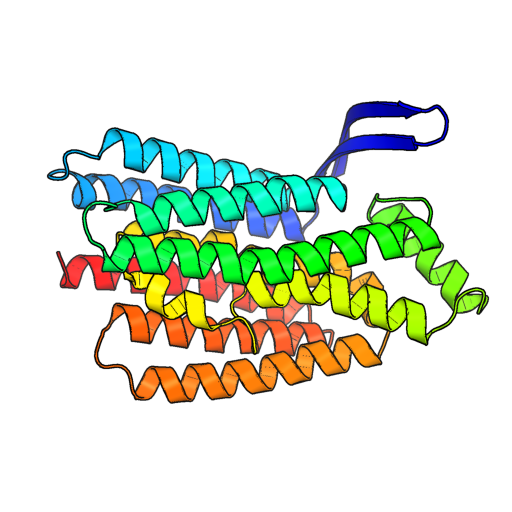Y A 1 128 ? -17.735 5.540 9.304 1.00 94.06 128 GLY A CA 1
ATOM 1029 C C . GLY A 1 128 ? -17.325 5.375 10.767 1.00 94.06 128 GLY A C 1
ATOM 1030 O O . GLY A 1 128 ? -18.165 5.512 11.651 1.00 94.06 128 GLY A O 1
ATOM 1031 N N . PHE A 1 129 ? -16.034 5.158 11.040 1.00 92.50 129 PHE A N 1
ATOM 1032 C CA . PHE A 1 129 ? -15.543 5.092 12.420 1.00 92.50 129 PHE A CA 1
ATOM 1033 C C . PHE A 1 129 ? -15.629 6.433 13.131 1.00 92.50 129 PHE A C 1
ATOM 1035 O O . PHE A 1 129 ? -16.047 6.459 14.280 1.00 92.50 129 PHE A O 1
ATOM 1042 N N . TYR A 1 130 ? -15.335 7.539 12.447 1.00 92.25 130 TYR A N 1
ATOM 1043 C CA . TYR A 1 130 ? -15.525 8.869 13.017 1.00 92.25 130 TYR A CA 1
ATOM 1044 C C . TYR A 1 130 ? -16.985 9.133 13.407 1.00 92.25 130 TYR A C 1
ATOM 1046 O O . TYR A 1 130 ? -17.240 9.723 14.450 1.00 92.25 130 TYR A O 1
ATOM 1054 N N . TRP A 1 131 ? -17.948 8.657 12.614 1.00 91.50 131 TRP A N 1
ATOM 1055 C CA . TRP A 1 131 ? -19.368 8.785 12.946 1.00 91.50 131 TRP A CA 1
ATOM 1056 C C . TRP A 1 131 ? -19.768 7.984 14.196 1.00 91.50 131 TRP A C 1
ATOM 1058 O O . TRP A 1 131 ? -20.667 8.402 14.917 1.00 91.50 131 TRP A O 1
ATOM 1068 N N . ILE A 1 132 ? -19.083 6.869 14.471 1.00 89.56 132 ILE A N 1
ATOM 1069 C CA . ILE A 1 132 ? -19.323 6.028 15.652 1.00 89.56 132 ILE A CA 1
ATOM 1070 C C . ILE A 1 132 ? -18.614 6.586 16.894 1.00 89.56 132 ILE A C 1
ATOM 1072 O O . ILE A 1 132 ? -19.219 6.676 17.957 1.00 89.56 132 ILE A O 1
ATOM 1076 N N . THR A 1 133 ? -17.325 6.917 16.788 1.00 89.81 133 THR A N 1
ATOM 1077 C CA . THR A 1 133 ? -16.479 7.243 17.949 1.00 89.81 133 THR A CA 1
ATOM 1078 C C . THR A 1 133 ? -16.340 8.739 18.205 1.00 89.81 133 THR A C 1
ATOM 1080 O O . THR A 1 133 ? -15.962 9.131 19.303 1.00 89.81 133 THR A O 1
ATOM 1083 N N . GLY A 1 134 ? -16.572 9.589 17.203 1.00 87.00 134 GLY A N 1
ATOM 1084 C CA . GLY A 1 134 ? -16.333 11.033 17.284 1.00 87.00 134 GLY A CA 1
ATOM 1085 C C . GLY A 1 134 ? -14.855 11.441 17.370 1.00 87.00 134 GLY A C 1
ATOM 1086 O O . GLY A 1 134 ? -14.569 12.634 17.428 1.00 87.00 134 GLY A O 1
ATOM 1087 N N . SER A 1 135 ? -13.912 10.489 17.346 1.00 88.19 135 SER A N 1
ATOM 1088 C CA . SER A 1 135 ? -12.465 10.743 17.397 1.00 88.19 135 SER A CA 1
ATOM 1089 C C . SER A 1 135 ? -11.716 9.989 16.299 1.00 88.19 135 SER A C 1
ATOM 1091 O O . SER A 1 135 ? -12.112 8.904 15.870 1.00 88.19 135 SER A O 1
ATOM 1093 N N . LEU A 1 136 ? -10.622 10.590 15.834 1.00 88.75 136 LEU A N 1
ATOM 1094 C CA . LEU A 1 136 ? -9.741 10.072 14.781 1.00 88.75 136 LEU A CA 1
ATOM 1095 C C . LEU A 1 136 ? -8.376 9.612 15.315 1.00 88.75 136 LEU A C 1
ATOM 1097 O O . LEU A 1 136 ? -7.611 8.996 14.561 1.00 88.75 136 LEU A O 1
ATOM 1101 N N . GLU A 1 137 ? -8.100 9.900 16.590 1.00 90.25 137 GLU A N 1
ATOM 1102 C CA . GLU A 1 137 ? -6.889 9.499 17.306 1.00 90.25 137 GLU A CA 1
ATOM 1103 C C . GLU A 1 137 ? -6.950 8.016 17.622 1.00 90.25 137 GLU A C 1
ATOM 1105 O O . GLU A 1 137 ? -7.960 7.524 18.120 1.00 90.25 137 GLU A O 1
ATOM 1110 N N . PHE A 1 138 ? -5.860 7.280 17.379 1.00 89.88 138 PHE A N 1
ATOM 1111 C CA . PHE A 1 138 ? -5.875 5.823 17.565 1.00 89.88 138 PHE A CA 1
ATOM 1112 C C . PHE A 1 138 ? -6.277 5.405 18.982 1.00 89.88 138 PHE A C 1
ATOM 1114 O O . PHE A 1 138 ? -7.001 4.429 19.141 1.00 89.88 138 PHE A O 1
ATOM 1121 N N . ARG A 1 139 ? -5.803 6.121 20.009 1.00 88.25 139 ARG A N 1
ATOM 1122 C CA . ARG A 1 139 ? -6.046 5.756 21.414 1.00 88.25 139 ARG A CA 1
ATOM 1123 C C . ARG A 1 139 ? -7.520 5.890 21.774 1.00 88.25 139 ARG A C 1
ATOM 1125 O O . ARG A 1 139 ? -8.129 4.898 22.163 1.00 88.25 139 ARG A O 1
ATOM 1132 N N . ASP A 1 140 ? -8.070 7.078 21.564 1.00 88.88 140 ASP A N 1
ATOM 1133 C CA . ASP A 1 140 ? -9.467 7.384 21.863 1.00 88.88 140 ASP A CA 1
ATOM 1134 C C . ASP A 1 140 ? -10.403 6.530 21.009 1.00 88.88 140 ASP A C 1
ATOM 1136 O O . ASP A 1 140 ? -11.394 6.000 21.502 1.00 88.88 140 ASP A O 1
ATOM 1140 N N . LEU A 1 141 ? -10.056 6.327 19.733 1.00 91.38 141 LEU A N 1
ATOM 1141 C CA . LEU A 1 141 ? -10.829 5.492 18.825 1.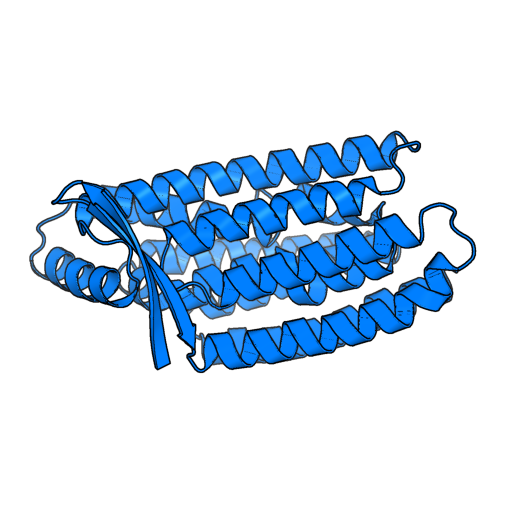00 91.38 141 LEU A CA 1
ATOM 1142 C C . LEU A 1 141 ? -10.926 4.054 19.338 1.00 91.38 141 LEU A C 1
ATOM 1144 O O . LEU A 1 141 ? -12.019 3.498 19.327 1.00 91.38 141 LEU A O 1
ATOM 1148 N N . PHE A 1 142 ? -9.830 3.451 19.811 1.00 92.06 142 PHE A N 1
ATOM 1149 C CA . PHE A 1 142 ? -9.868 2.088 20.353 1.00 92.06 142 PHE A CA 1
ATOM 1150 C C . PHE A 1 142 ? -10.623 1.999 21.684 1.00 92.06 142 PHE A C 1
ATOM 1152 O O . PHE A 1 142 ? -11.345 1.029 21.904 1.00 92.06 142 PHE A O 1
ATOM 1159 N N . GLU A 1 143 ? -10.473 2.989 22.564 1.00 90.75 143 GLU A N 1
ATOM 1160 C CA . GLU A 1 143 ? -11.139 3.003 23.871 1.00 90.75 143 GLU A CA 1
ATOM 1161 C C . GLU A 1 143 ? -12.656 3.190 23.739 1.00 90.75 143 GLU A C 1
ATOM 1163 O O . GLU A 1 143 ? -13.427 2.381 24.255 1.00 90.75 143 GLU A O 1
ATOM 1168 N N . ILE A 1 144 ? -13.089 4.204 22.983 1.00 89.38 144 ILE A N 1
ATOM 1169 C CA . ILE A 1 144 ? -14.511 4.492 22.754 1.00 89.38 144 ILE A CA 1
ATOM 1170 C C . ILE A 1 144 ? -15.167 3.332 22.011 1.00 89.38 144 ILE A C 1
ATOM 1172 O O . ILE A 1 144 ? -16.253 2.899 22.387 1.00 89.38 144 ILE A O 1
ATOM 1176 N N . PHE A 1 145 ? -14.503 2.790 20.987 1.00 89.38 145 PHE A N 1
ATOM 1177 C CA . PHE A 1 145 ? -15.050 1.679 20.217 1.00 89.38 145 PHE A CA 1
ATOM 1178 C C . PHE A 1 145 ? -15.296 0.433 21.077 1.00 89.38 145 PHE A C 1
ATOM 1180 O O . PHE A 1 145 ? -16.362 -0.166 20.963 1.00 89.38 145 PHE A O 1
ATOM 1187 N N . ASN A 1 146 ? -14.368 0.071 21.970 1.00 89.31 146 ASN A N 1
ATOM 1188 C CA . ASN A 1 146 ? -14.574 -1.060 22.880 1.00 89.31 146 ASN A CA 1
ATOM 1189 C C . ASN A 1 146 ? -15.774 -0.835 23.808 1.00 89.31 146 ASN A C 1
ATOM 1191 O O . ASN A 1 146 ? -16.619 -1.716 23.923 1.00 89.31 146 ASN A O 1
ATOM 1195 N N . ASN A 1 147 ? -15.904 0.362 24.390 1.00 88.50 147 ASN A N 1
ATOM 1196 C CA . ASN A 1 147 ? -17.032 0.691 25.269 1.00 88.50 147 ASN A CA 1
ATOM 1197 C C . ASN A 1 147 ? -18.382 0.616 24.536 1.00 88.50 147 ASN A C 1
ATOM 1199 O O . ASN A 1 147 ? -19.355 0.078 25.058 1.00 88.50 147 ASN A O 1
ATOM 1203 N N . VAL A 1 148 ? -18.434 1.134 23.308 1.00 86.94 148 VAL A N 1
ATOM 1204 C CA . VAL A 1 148 ? -19.644 1.146 22.476 1.00 86.94 148 VAL A CA 1
ATOM 1205 C C . VAL A 1 148 ? -20.062 -0.270 22.063 1.00 86.94 148 VAL A C 1
ATOM 1207 O O . VAL A 1 148 ? -21.255 -0.585 22.040 1.00 86.94 148 VAL A O 1
ATOM 1210 N N . VAL A 1 149 ? -19.090 -1.136 21.756 1.00 85.75 149 VAL A N 1
ATOM 1211 C CA . VAL A 1 149 ? -19.346 -2.548 21.440 1.00 85.75 149 VAL A CA 1
ATOM 1212 C C . VAL A 1 149 ? -19.813 -3.310 22.681 1.00 85.75 149 VAL A C 1
ATOM 1214 O O . VAL A 1 149 ? -20.797 -4.041 22.592 1.00 85.75 149 VAL A O 1
ATOM 1217 N N . ASP A 1 150 ? -19.178 -3.106 23.838 1.00 84.62 150 ASP A N 1
ATOM 1218 C CA . ASP A 1 150 ? -19.547 -3.780 25.091 1.00 84.62 150 ASP A CA 1
ATOM 1219 C C . ASP A 1 150 ? -20.963 -3.400 25.562 1.00 84.62 150 ASP A C 1
ATOM 1221 O O . ASP A 1 150 ? -21.707 -4.249 26.061 1.00 84.62 150 ASP A O 1
ATOM 1225 N N . ASN A 1 151 ? -21.377 -2.149 25.337 1.00 85.19 151 ASN A N 1
ATOM 1226 C CA . ASN A 1 151 ? -22.726 -1.671 25.652 1.00 85.19 151 ASN A CA 1
ATOM 1227 C C . ASN A 1 151 ? -23.789 -2.062 24.602 1.00 85.19 151 ASN A C 1
ATOM 1229 O O . ASN A 1 151 ? -24.973 -1.795 24.816 1.00 85.19 151 ASN A O 1
ATOM 1233 N N . ASN A 1 152 ? -23.405 -2.701 23.486 1.00 81.06 152 ASN A N 1
ATOM 1234 C CA . ASN A 1 152 ? -24.269 -3.000 22.332 1.00 81.06 152 ASN A CA 1
ATOM 1235 C C . ASN A 1 152 ? -25.013 -1.768 21.774 1.00 81.06 152 ASN A C 1
ATOM 1237 O O . ASN A 1 152 ? -26.156 -1.870 21.327 1.00 81.06 152 ASN A O 1
ATOM 1241 N N . GLU A 1 153 ? -24.377 -0.595 21.788 1.00 81.88 153 GLU A N 1
ATOM 1242 C CA . GLU A 1 153 ? -25.002 0.661 21.343 1.00 81.88 153 GLU A CA 1
ATOM 1243 C C . GLU A 1 153 ? -25.018 0.821 19.812 1.00 81.88 153 GLU A C 1
ATOM 1245 O O . GLU A 1 153 ? -25.715 1.692 19.290 1.00 81.88 153 GLU A O 1
ATOM 1250 N N . VAL A 1 154 ? -24.271 -0.012 19.075 1.00 82.69 154 VAL A N 1
ATOM 1251 C CA . VAL A 1 154 ? -24.126 0.089 17.615 1.00 82.69 154 VAL A CA 1
ATOM 1252 C C . VAL A 1 154 ? -24.413 -1.239 16.924 1.00 82.69 154 VAL A C 1
ATOM 1254 O O . VAL A 1 154 ? -24.011 -2.311 17.379 1.00 82.69 154 VAL A O 1
ATOM 1257 N N . ASP A 1 155 ? -25.058 -1.153 15.760 1.00 87.62 155 ASP A N 1
ATOM 1258 C CA . ASP A 1 155 ? -25.319 -2.295 14.893 1.00 87.62 155 ASP A CA 1
ATOM 1259 C C . ASP A 1 155 ? -24.020 -2.981 14.445 1.00 87.62 155 ASP A C 1
ATOM 1261 O O . ASP A 1 155 ? -23.205 -2.426 13.699 1.00 87.62 155 ASP A O 1
ATOM 1265 N N . PHE A 1 156 ? -23.873 -4.255 14.815 1.00 87.81 156 PHE A N 1
ATOM 1266 C CA . PHE A 1 156 ? -22.717 -5.080 14.453 1.00 87.81 156 PHE A CA 1
ATOM 1267 C C . PHE A 1 156 ? -22.480 -5.140 12.933 1.00 87.81 156 PHE A C 1
ATOM 1269 O O . PHE A 1 156 ? -21.341 -5.092 12.466 1.00 87.81 156 PHE A O 1
ATOM 1276 N N . LEU A 1 157 ? -23.553 -5.181 12.134 1.00 90.44 157 LEU A N 1
ATOM 1277 C CA . LEU A 1 157 ? -23.470 -5.160 10.669 1.00 90.44 157 LEU A CA 1
ATOM 1278 C C . LEU A 1 157 ? -22.822 -3.875 10.145 1.00 90.44 157 LEU A C 1
ATOM 1280 O O . LEU A 1 157 ? -21.961 -3.938 9.267 1.00 90.44 157 LEU A O 1
ATOM 1284 N N . PHE A 1 158 ? -23.187 -2.721 10.699 1.00 92.12 158 PHE A N 1
ATOM 1285 C CA . PHE A 1 158 ? -22.627 -1.442 10.278 1.00 92.12 158 PHE A CA 1
ATOM 1286 C C . PHE A 1 158 ? -21.131 -1.357 10.608 1.00 92.12 158 PHE A C 1
ATOM 1288 O O . PHE A 1 158 ? -20.317 -1.044 9.739 1.00 92.12 158 PHE A O 1
ATOM 1295 N N . VAL A 1 159 ? -20.748 -1.767 11.819 1.00 92.38 159 VAL A N 1
ATOM 1296 C CA . VAL A 1 159 ? -19.346 -1.828 12.263 1.00 92.38 159 VAL A CA 1
ATOM 1297 C C . VAL A 1 159 ? -18.510 -2.752 11.377 1.00 92.38 159 VAL A C 1
ATOM 1299 O O . VAL A 1 159 ? -17.420 -2.378 10.936 1.00 92.38 159 VAL A O 1
ATOM 1302 N N . THR A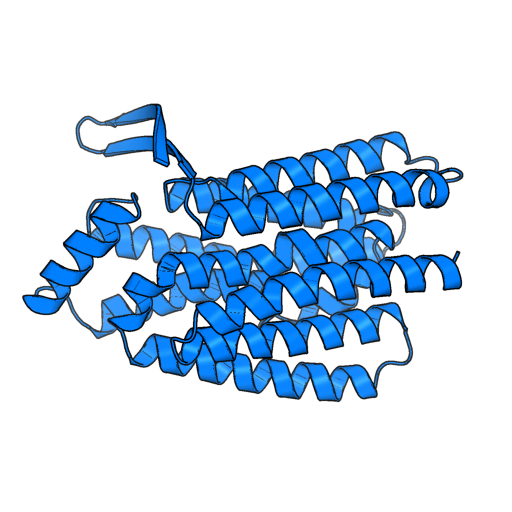 1 160 ? -19.019 -3.949 11.067 1.00 93.38 160 THR A N 1
ATOM 1303 C CA . THR A 1 160 ? -18.314 -4.889 10.179 1.00 93.38 160 THR A CA 1
ATOM 1304 C C . THR A 1 160 ? -18.126 -4.313 8.777 1.00 93.38 160 THR A C 1
ATOM 1306 O O . THR A 1 160 ? -17.062 -4.494 8.186 1.00 93.38 160 THR A O 1
ATOM 1309 N N . LEU A 1 161 ? -19.106 -3.570 8.255 1.00 95.31 161 LEU A N 1
ATOM 1310 C CA . LEU A 1 161 ? -19.011 -2.902 6.960 1.00 95.31 161 LEU A CA 1
ATOM 1311 C C . LEU A 1 161 ? -17.955 -1.788 6.977 1.00 95.31 161 LEU A C 1
ATOM 1313 O O . LEU A 1 161 ? -17.116 -1.743 6.077 1.00 95.31 161 LEU A O 1
ATOM 1317 N N . CYS A 1 162 ? -17.920 -0.949 8.015 1.00 95.06 162 CYS A N 1
ATOM 1318 C CA . CYS A 1 162 ? -16.876 0.067 8.186 1.00 95.06 162 CYS A CA 1
ATOM 1319 C C . CYS A 1 162 ? -15.475 -0.557 8.284 1.00 95.06 162 CYS A C 1
ATOM 1321 O O . CYS A 1 162 ? -14.536 -0.071 7.651 1.00 95.06 162 CYS A O 1
ATOM 1323 N N . ALA A 1 163 ? -15.330 -1.667 9.015 1.00 95.19 163 ALA A N 1
ATOM 1324 C CA . ALA A 1 163 ? -14.068 -2.400 9.115 1.00 95.19 163 ALA A CA 1
ATOM 1325 C C . ALA A 1 163 ? -13.640 -3.018 7.770 1.00 95.19 163 ALA A C 1
ATOM 1327 O O . ALA A 1 163 ? -12.469 -2.924 7.400 1.00 95.19 163 ALA A O 1
ATOM 1328 N N . CYS A 1 164 ? -14.578 -3.582 7.001 1.00 96.31 164 CYS A N 1
ATOM 1329 C CA . CYS A 1 164 ? -14.333 -4.066 5.637 1.00 96.31 164 CYS A CA 1
ATOM 1330 C C . CYS A 1 164 ? -13.863 -2.942 4.704 1.00 96.31 164 CYS A C 1
ATOM 1332 O O . CYS A 1 164 ? -12.950 -3.147 3.905 1.00 96.31 164 CYS A O 1
ATOM 1334 N N . LEU A 1 165 ? -14.455 -1.750 4.818 1.00 96.50 165 LEU A N 1
ATOM 1335 C CA . LEU A 1 165 ? -14.073 -0.575 4.034 1.00 96.50 165 LEU A CA 1
ATOM 1336 C C . LEU A 1 165 ? -12.669 -0.070 4.403 1.00 96.50 165 LEU A C 1
ATOM 1338 O O . LEU A 1 165 ? -11.856 0.139 3.504 1.00 96.50 165 LEU A O 1
ATOM 1342 N N . LEU A 1 166 ? -12.330 0.017 5.697 1.00 95.81 166 LEU A N 1
ATOM 1343 C CA . LEU A 1 166 ? -10.951 0.299 6.132 1.00 95.81 166 LEU A CA 1
ATOM 1344 C C . LEU A 1 166 ? -9.962 -0.727 5.564 1.00 95.81 166 LEU A C 1
ATOM 1346 O O . LEU A 1 166 ? -8.892 -0.370 5.064 1.00 95.81 166 LEU A O 1
ATOM 1350 N N . PHE A 1 167 ? -10.329 -2.008 5.611 1.00 96.75 167 PHE A N 1
ATOM 1351 C CA . PHE A 1 167 ? -9.496 -3.088 5.100 1.00 96.75 167 PHE A CA 1
ATOM 1352 C C . PHE A 1 167 ? -9.304 -3.030 3.576 1.00 96.75 167 PHE A C 1
ATOM 1354 O O . PHE A 1 167 ? -8.228 -3.375 3.085 1.00 96.75 167 PHE A O 1
ATOM 1361 N N . ALA A 1 168 ? -10.286 -2.532 2.818 1.00 96.62 168 ALA A N 1
ATOM 1362 C CA . ALA A 1 168 ? -10.180 -2.378 1.366 1.00 96.62 168 ALA A CA 1
ATOM 1363 C C . ALA A 1 168 ? -8.991 -1.493 0.944 1.00 96.62 168 ALA A C 1
ATOM 1365 O O . ALA A 1 168 ? -8.344 -1.776 -0.069 1.00 96.62 168 ALA A O 1
ATOM 1366 N N . GLY A 1 169 ? -8.640 -0.483 1.749 1.00 95.06 169 GLY A N 1
ATOM 1367 C CA . GLY A 1 169 ? -7.416 0.298 1.557 1.00 95.06 169 GLY A CA 1
ATOM 1368 C C . GLY A 1 169 ? -6.168 -0.579 1.615 1.00 95.06 169 GLY A C 1
ATOM 1369 O O . GLY A 1 169 ? -5.363 -0.599 0.678 1.00 95.06 169 GLY A O 1
ATOM 1370 N N . ALA A 1 170 ? -6.032 -1.364 2.687 1.00 95.75 170 ALA A N 1
ATOM 1371 C CA . ALA A 1 170 ? -4.910 -2.282 2.855 1.00 95.75 170 ALA A CA 1
ATOM 1372 C C . ALA A 1 170 ? -4.827 -3.303 1.711 1.00 95.75 170 ALA A C 1
ATOM 1374 O O . ALA A 1 170 ? -3.730 -3.551 1.205 1.00 95.75 170 ALA A O 1
ATOM 1375 N N . VAL A 1 171 ? -5.968 -3.838 1.258 1.00 96.81 171 VAL A N 1
ATOM 1376 C CA . VAL A 1 171 ? -6.059 -4.778 0.127 1.00 96.81 171 VAL A CA 1
ATOM 1377 C C . VAL A 1 171 ? -5.448 -4.188 -1.142 1.00 96.81 171 VAL A C 1
ATOM 1379 O O . VAL A 1 171 ? -4.674 -4.873 -1.809 1.00 96.81 171 VAL A O 1
ATOM 1382 N N . ALA A 1 172 ? -5.738 -2.926 -1.465 1.00 94.50 172 ALA A N 1
ATOM 1383 C CA . ALA A 1 172 ? -5.233 -2.305 -2.685 1.00 94.50 172 ALA A CA 1
ATOM 1384 C C . ALA A 1 172 ? -3.715 -2.069 -2.648 1.00 94.50 172 ALA A C 1
ATOM 1386 O O . ALA A 1 172 ? -2.996 -2.575 -3.515 1.00 94.50 172 ALA A O 1
ATOM 1387 N N . LYS A 1 173 ? -3.205 -1.385 -1.611 1.00 94.50 173 LYS A N 1
ATOM 1388 C CA . LYS A 1 173 ? -1.770 -1.040 -1.519 1.00 94.50 173 LYS A CA 1
ATOM 1389 C C . LYS A 1 173 ? -0.864 -2.253 -1.327 1.00 94.50 173 LYS A C 1
ATOM 1391 O O . LYS A 1 173 ? 0.263 -2.248 -1.811 1.00 94.50 173 LYS A O 1
ATOM 1396 N N . SER A 1 174 ? -1.341 -3.299 -0.648 1.00 93.75 174 SER A N 1
ATOM 1397 C CA . SER A 1 174 ? -0.591 -4.555 -0.486 1.00 93.75 174 SER A CA 1
ATOM 1398 C C . SER A 1 174 ? -0.883 -5.589 -1.580 1.00 93.75 174 SER A C 1
ATOM 1400 O O . SER A 1 174 ? -0.517 -6.754 -1.427 1.00 93.75 174 SER A O 1
ATOM 1402 N N . ALA A 1 175 ? -1.517 -5.169 -2.686 1.00 94.00 175 ALA A N 1
ATOM 1403 C CA . ALA A 1 175 ? -1.798 -5.990 -3.864 1.00 94.00 175 ALA A CA 1
ATOM 1404 C C . ALA A 1 175 ? -2.456 -7.337 -3.525 1.00 94.00 175 ALA A C 1
ATOM 1406 O O . ALA A 1 175 ? -2.090 -8.389 -4.051 1.00 94.00 175 ALA A O 1
ATOM 1407 N N . GLN A 1 176 ? -3.423 -7.307 -2.613 1.00 96.56 176 GLN A N 1
ATOM 1408 C CA . 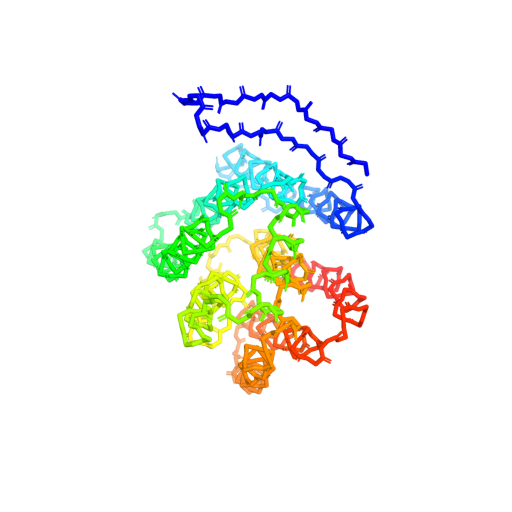GLN A 1 176 ? -4.198 -8.480 -2.245 1.00 96.56 176 GLN A CA 1
ATOM 1409 C C . GLN A 1 176 ? -5.322 -8.712 -3.257 1.00 96.56 176 GLN A C 1
ATOM 1411 O O . GLN A 1 176 ? -5.675 -7.852 -4.062 1.00 96.56 176 GLN A O 1
ATOM 1416 N N . PHE A 1 177 ? -5.910 -9.899 -3.221 1.00 94.38 177 PHE A N 1
ATOM 1417 C CA . PHE A 1 177 ? -7.067 -10.248 -4.016 1.00 94.38 177 PHE A CA 1
ATOM 1418 C C . PHE A 1 177 ? -8.255 -9.439 -3.480 1.00 94.38 177 PHE A C 1
ATOM 1420 O O . PHE A 1 177 ? -8.477 -9.442 -2.268 1.00 94.38 177 PHE A O 1
ATOM 1427 N N . PRO A 1 178 ? -9.014 -8.738 -4.340 1.00 94.44 178 PRO A N 1
ATOM 1428 C CA . PRO A 1 178 ? -8.969 -8.776 -5.807 1.00 94.44 178 PRO A CA 1
ATOM 1429 C C . PRO A 1 178 ? -8.044 -7.733 -6.472 1.00 94.44 178 PRO A C 1
ATOM 1431 O O . PRO A 1 178 ? -7.676 -7.908 -7.633 1.00 94.44 178 PRO A O 1
ATOM 1434 N N . LEU A 1 179 ? -7.620 -6.681 -5.769 1.00 95.06 179 LEU A N 1
ATOM 1435 C CA . LEU A 1 179 ? -6.915 -5.501 -6.307 1.00 95.06 179 LEU A CA 1
ATOM 1436 C C . LEU A 1 179 ? -5.392 -5.687 -6.507 1.00 95.06 179 LEU A C 1
ATOM 1438 O O . LEU A 1 179 ? -4.595 -4.809 -6.189 1.00 95.06 179 LEU A O 1
ATOM 1442 N N . HIS A 1 180 ? -4.976 -6.816 -7.080 1.00 94.44 180 HIS A N 1
ATOM 1443 C CA . HIS A 1 180 ? -3.564 -7.201 -7.238 1.00 94.44 180 HIS A CA 1
ATOM 1444 C C . HIS A 1 180 ? -2.963 -6.896 -8.623 1.00 94.44 180 HIS A C 1
ATOM 1446 O O . HIS A 1 180 ? -1.747 -6.924 -8.799 1.00 94.44 180 HIS A O 1
ATOM 1452 N N . VAL A 1 181 ? -3.809 -6.603 -9.616 1.00 93.88 181 VAL A N 1
ATOM 1453 C CA . VAL A 1 181 ? -3.453 -6.563 -11.051 1.00 93.88 181 VAL A CA 1
ATOM 1454 C C . VAL A 1 181 ? -2.397 -5.504 -11.391 1.00 93.88 181 VAL A C 1
ATOM 1456 O O . VAL A 1 181 ? -1.710 -5.614 -12.400 1.00 93.88 181 VAL A O 1
ATOM 1459 N N . TRP A 1 182 ? -2.241 -4.475 -10.562 1.00 94.19 182 TRP A N 1
ATOM 1460 C CA . TRP A 1 182 ? -1.270 -3.414 -10.808 1.00 94.19 182 TRP A CA 1
ATOM 1461 C C . TRP A 1 182 ? 0.178 -3.810 -10.513 1.00 94.19 182 TRP A C 1
ATOM 1463 O O . TRP A 1 182 ? 1.100 -3.243 -11.096 1.00 94.19 182 TRP A O 1
ATOM 1473 N N . LEU A 1 183 ? 0.387 -4.770 -9.611 1.00 92.75 183 LEU A N 1
ATOM 1474 C CA . LEU A 1 183 ? 1.703 -5.092 -9.069 1.00 92.75 183 LEU A CA 1
ATOM 1475 C C . LEU A 1 183 ? 2.677 -5.662 -10.125 1.00 92.75 183 LEU A C 1
ATOM 1477 O O . LEU A 1 183 ? 3.834 -5.241 -10.144 1.00 92.75 183 LEU A O 1
ATOM 1481 N N . PRO A 1 184 ? 2.265 -6.572 -11.032 1.00 91.31 184 PRO A N 1
ATOM 1482 C CA . PRO A 1 184 ? 3.148 -7.070 -12.089 1.00 91.31 184 PRO A CA 1
ATOM 1483 C C . PRO A 1 184 ? 3.486 -6.001 -13.134 1.00 91.31 184 PRO A C 1
ATOM 1485 O O . PRO A 1 184 ? 4.603 -5.982 -13.647 1.00 91.31 184 PRO A O 1
ATOM 1488 N N . ASP A 1 185 ? 2.547 -5.099 -13.426 1.00 91.81 185 ASP A N 1
ATOM 1489 C CA . ASP A 1 185 ? 2.734 -4.023 -14.406 1.00 91.81 185 ASP A CA 1
ATOM 1490 C C . ASP A 1 185 ? 3.596 -2.882 -13.849 1.00 91.81 185 ASP A C 1
ATOM 1492 O O . ASP A 1 185 ? 4.287 -2.198 -14.600 1.00 91.81 185 ASP A O 1
ATOM 1496 N N . ALA A 1 186 ? 3.653 -2.718 -12.523 1.00 91.00 186 ALA A N 1
ATOM 1497 C CA . ALA A 1 186 ? 4.571 -1.782 -11.874 1.00 91.00 186 ALA A CA 1
ATOM 1498 C C . ALA A 1 186 ? 6.056 -2.077 -12.187 1.00 91.00 186 ALA A C 1
ATOM 1500 O O . ALA A 1 186 ? 6.903 -1.195 -12.049 1.00 91.00 186 ALA A O 1
ATOM 1501 N N . MET A 1 187 ? 6.373 -3.288 -12.670 1.00 92.94 187 MET A N 1
ATOM 1502 C CA . MET A 1 187 ? 7.721 -3.701 -13.090 1.00 92.94 187 MET A CA 1
ATOM 1503 C C . MET A 1 187 ? 8.228 -3.013 -14.365 1.00 92.94 187 MET A C 1
ATOM 1505 O O . MET A 1 187 ? 9.406 -3.166 -14.710 1.00 92.94 187 MET A O 1
ATOM 1509 N N . GLU A 1 188 ? 7.369 -2.272 -15.067 1.00 91.38 188 GLU A N 1
ATOM 1510 C CA . GLU A 1 188 ? 7.749 -1.429 -16.209 1.00 91.38 188 GLU A CA 1
ATOM 1511 C C . GLU A 1 188 ? 8.565 -0.197 -15.781 1.00 91.38 188 GLU A C 1
ATOM 1513 O O . GLU A 1 188 ? 9.287 0.384 -16.594 1.00 91.38 188 GLU A O 1
ATOM 1518 N N . GLY A 1 189 ? 8.499 0.173 -14.498 1.00 90.62 189 GLY A N 1
ATOM 1519 C CA . GLY A 1 189 ? 9.347 1.209 -13.924 1.00 90.62 189 GLY A CA 1
ATOM 1520 C C . GLY A 1 189 ? 10.827 0.793 -13.811 1.00 90.62 189 GLY A C 1
ATOM 1521 O O . GLY A 1 189 ? 11.184 -0.385 -13.961 1.00 90.62 189 GLY A O 1
ATOM 1522 N N . PRO A 1 190 ? 11.718 1.754 -13.513 1.00 92.06 190 PRO A N 1
ATOM 1523 C CA . PRO A 1 190 ? 13.115 1.479 -13.179 1.00 92.06 190 PRO A CA 1
ATOM 1524 C C . PRO A 1 190 ? 13.274 0.432 -12.061 1.00 92.06 190 PRO A C 1
ATOM 1526 O O . PRO A 1 190 ? 12.487 0.368 -11.112 1.00 92.06 190 PRO A O 1
ATOM 1529 N N . THR A 1 191 ? 14.323 -0.391 -12.133 1.00 93.00 191 THR A N 1
ATOM 1530 C CA . THR A 1 191 ? 14.556 -1.458 -11.142 1.00 93.00 191 THR A CA 1
ATOM 1531 C C . THR A 1 191 ? 14.771 -0.952 -9.708 1.00 93.00 191 THR A C 1
ATOM 1533 O O . THR A 1 191 ? 14.242 -1.608 -8.804 1.00 93.00 191 THR A O 1
ATOM 1536 N N . PRO A 1 192 ? 15.416 0.209 -9.431 1.00 93.12 192 PRO A N 1
ATOM 1537 C CA . PRO A 1 192 ? 15.556 0.666 -8.048 1.00 93.12 192 PRO A CA 1
ATOM 1538 C C . PRO A 1 192 ? 14.199 1.051 -7.436 1.00 93.12 192 PRO A C 1
ATOM 1540 O O . PRO A 1 192 ? 13.961 0.837 -6.249 1.00 93.12 192 PRO A O 1
ATOM 1543 N N . ILE A 1 193 ? 13.260 1.530 -8.260 1.00 92.25 193 ILE A N 1
ATOM 1544 C CA . ILE A 1 193 ? 11.881 1.815 -7.839 1.00 92.25 193 ILE A CA 1
ATOM 1545 C C . ILE A 1 193 ? 11.160 0.527 -7.456 1.00 92.25 193 ILE A C 1
ATOM 1547 O O . ILE A 1 193 ? 10.479 0.489 -6.434 1.00 92.25 193 ILE A O 1
ATOM 1551 N N . SER A 1 194 ? 11.340 -0.538 -8.241 1.00 92.56 194 SER A N 1
ATOM 1552 C CA . SER A 1 194 ? 10.764 -1.850 -7.925 1.00 92.56 194 SER A CA 1
ATOM 1553 C C . SER A 1 194 ? 11.266 -2.358 -6.568 1.00 92.56 194 SER A C 1
ATOM 1555 O O . SER A 1 194 ? 10.474 -2.833 -5.760 1.00 92.56 194 SER A O 1
ATOM 1557 N N . ALA A 1 195 ? 12.555 -2.179 -6.255 1.00 92.00 195 ALA A N 1
ATOM 1558 C CA . ALA A 1 195 ? 13.084 -2.519 -4.935 1.00 92.00 195 ALA A CA 1
ATOM 1559 C C . ALA A 1 195 ? 12.397 -1.713 -3.817 1.00 92.00 195 ALA A C 1
ATOM 1561 O O . ALA A 1 195 ? 11.947 -2.290 -2.830 1.00 92.00 195 ALA A O 1
ATOM 1562 N N . LEU A 1 196 ? 12.257 -0.396 -3.987 1.00 92.06 196 LEU A N 1
ATOM 1563 C CA . LEU A 1 196 ? 11.682 0.490 -2.973 1.00 92.06 196 LEU A CA 1
ATOM 1564 C C . LEU A 1 196 ? 10.180 0.247 -2.735 1.00 92.06 196 LEU A C 1
ATOM 1566 O O . LEU A 1 196 ? 9.759 0.109 -1.584 1.00 92.06 196 LEU A O 1
ATOM 1570 N N . ILE A 1 197 ? 9.383 0.137 -3.805 1.00 91.31 197 ILE A N 1
ATOM 1571 C CA . ILE A 1 197 ? 7.924 -0.072 -3.739 1.00 91.31 197 ILE A CA 1
ATOM 1572 C C . ILE A 1 197 ? 7.580 -1.399 -3.055 1.00 91.31 197 ILE A C 1
ATOM 1574 O O . ILE A 1 197 ? 6.639 -1.458 -2.261 1.00 91.31 197 ILE A O 1
ATOM 1578 N N . HIS A 1 198 ? 8.350 -2.451 -3.341 1.00 88.00 198 HIS A N 1
ATOM 1579 C CA . HIS A 1 198 ? 8.057 -3.804 -2.872 1.00 88.00 198 HIS A CA 1
ATOM 1580 C C . HIS A 1 198 ? 8.678 -4.147 -1.520 1.00 88.00 198 HIS A C 1
ATOM 1582 O O . HIS A 1 198 ? 8.171 -5.034 -0.834 1.00 88.00 198 HIS A O 1
ATOM 1588 N N . ALA A 1 199 ? 9.774 -3.488 -1.140 1.00 80.69 199 ALA A N 1
ATOM 1589 C CA . ALA A 1 199 ? 10.436 -3.746 0.132 1.00 80.69 199 ALA A CA 1
ATOM 1590 C C . ALA A 1 199 ? 9.956 -2.812 1.246 1.00 80.69 199 ALA A C 1
ATOM 1592 O O . ALA A 1 199 ? 9.717 -3.279 2.356 1.00 80.69 199 ALA A O 1
ATOM 1593 N N . ALA A 1 200 ? 9.842 -1.508 0.970 1.00 79.50 200 ALA A N 1
ATOM 1594 C CA . ALA A 1 200 ? 9.817 -0.502 2.030 1.00 79.50 200 ALA A CA 1
ATOM 1595 C C . ALA A 1 200 ? 8.583 0.406 2.040 1.00 79.50 200 ALA A C 1
ATOM 1597 O O . ALA A 1 200 ? 8.221 0.874 3.116 1.00 79.50 200 ALA A O 1
ATOM 1598 N N . THR A 1 201 ? 7.942 0.678 0.897 1.00 86.62 201 THR A N 1
ATOM 1599 C CA . THR A 1 201 ? 6.898 1.717 0.838 1.00 86.62 201 THR A CA 1
ATOM 1600 C C . THR A 1 201 ? 5.487 1.169 0.672 1.00 86.62 201 THR A C 1
ATOM 1602 O O . THR A 1 201 ? 4.855 0.758 1.643 1.00 86.62 201 THR A O 1
ATOM 1605 N N . MET A 1 202 ? 4.972 1.178 -0.553 1.00 85.75 202 MET A N 1
ATOM 1606 C CA . MET A 1 202 ? 3.556 1.014 -0.869 1.00 85.75 202 MET A CA 1
ATOM 1607 C C . MET A 1 202 ? 2.981 -0.281 -0.305 1.00 85.75 202 MET A C 1
ATOM 1609 O O . MET A 1 202 ? 1.962 -0.290 0.378 1.00 85.75 202 MET A O 1
ATOM 1613 N N . VAL A 1 203 ? 3.690 -1.371 -0.554 1.00 86.81 203 VAL A N 1
ATOM 1614 C CA . VAL A 1 203 ? 3.287 -2.704 -0.144 1.00 86.81 203 VAL A CA 1
ATOM 1615 C C . VAL A 1 203 ? 3.298 -2.861 1.384 1.00 86.81 203 VAL A C 1
ATOM 1617 O O . VAL A 1 203 ? 2.385 -3.456 1.964 1.00 86.81 203 VAL A O 1
ATOM 1620 N N . ALA A 1 204 ? 4.305 -2.290 2.048 1.00 90.44 204 ALA A N 1
ATOM 1621 C CA . ALA A 1 204 ? 4.440 -2.347 3.498 1.00 90.44 204 ALA A CA 1
ATOM 1622 C C . ALA A 1 204 ? 3.411 -1.453 4.212 1.00 90.44 204 ALA A C 1
ATOM 1624 O O . ALA A 1 204 ? 2.997 -1.780 5.322 1.00 90.44 204 ALA A O 1
ATOM 1625 N N . ALA A 1 205 ? 2.943 -0.376 3.568 1.00 94.00 205 ALA A N 1
ATOM 1626 C CA . ALA A 1 205 ? 1.905 0.505 4.106 1.00 94.00 205 ALA A CA 1
ATOM 1627 C C . ALA A 1 205 ? 0.588 -0.243 4.375 1.00 94.00 205 ALA A C 1
ATOM 1629 O O . ALA A 1 205 ? -0.027 -0.040 5.420 1.00 94.00 205 ALA A O 1
ATOM 1630 N N . GLY A 1 206 ? 0.194 -1.165 3.485 1.00 93.81 206 GLY A N 1
ATOM 1631 C CA . GLY A 1 206 ? -0.983 -2.021 3.679 1.00 93.81 206 GLY A CA 1
ATOM 1632 C C . GLY A 1 206 ? -0.904 -2.862 4.952 1.00 93.81 206 GLY A C 1
ATOM 1633 O O . GLY A 1 206 ? -1.825 -2.858 5.766 1.00 93.81 206 GLY A O 1
ATOM 1634 N N . ILE A 1 207 ? 0.233 -3.526 5.158 1.00 94.75 207 ILE A N 1
ATOM 1635 C CA . ILE A 1 207 ? 0.472 -4.362 6.341 1.00 94.75 207 ILE A CA 1
ATOM 1636 C C . ILE A 1 207 ? 0.568 -3.496 7.595 1.00 94.75 207 ILE A C 1
ATOM 1638 O O . ILE A 1 207 ? -0.021 -3.837 8.617 1.00 94.75 207 ILE A O 1
ATOM 1642 N N . PHE A 1 208 ? 1.262 -2.359 7.516 1.00 95.38 208 PHE A N 1
ATOM 1643 C CA . PHE A 1 208 ? 1.380 -1.407 8.616 1.00 95.38 208 PHE A CA 1
ATOM 1644 C C . PHE A 1 208 ? 0.012 -0.915 9.099 1.00 95.38 208 PHE A C 1
ATOM 1646 O O . PHE A 1 208 ? -0.232 -0.920 10.304 1.00 95.38 208 PHE A O 1
ATOM 1653 N N . LEU A 1 209 ? -0.891 -0.549 8.181 1.00 95.56 209 LEU A N 1
ATOM 1654 C CA . LEU A 1 209 ? -2.245 -0.110 8.521 1.00 95.56 209 LEU A CA 1
ATOM 1655 C C . LEU A 1 209 ? -3.009 -1.193 9.289 1.00 95.56 209 LEU A C 1
ATOM 1657 O O . LEU A 1 209 ? -3.551 -0.918 10.358 1.00 95.56 209 LEU A O 1
ATOM 1661 N N . VAL A 1 210 ? -3.009 -2.432 8.788 1.00 96.06 210 VAL A N 1
ATOM 1662 C CA . VAL A 1 210 ? -3.700 -3.547 9.457 1.00 96.06 210 VAL A CA 1
ATOM 1663 C C . VAL A 1 210 ? -3.071 -3.851 10.811 1.00 96.06 210 VAL A C 1
ATOM 1665 O O . VAL A 1 210 ? -3.776 -4.078 11.787 1.00 96.06 210 VAL A O 1
ATOM 1668 N N . ALA A 1 211 ? -1.746 -3.798 10.897 1.00 95.19 211 ALA A N 1
ATOM 1669 C CA . ALA A 1 211 ? -1.005 -4.020 12.128 1.00 95.19 211 ALA A CA 1
ATOM 1670 C C . ALA A 1 211 ? -1.260 -2.911 13.172 1.00 95.19 211 ALA A C 1
ATOM 1672 O O . ALA A 1 211 ? -1.295 -3.190 14.370 1.00 95.19 211 ALA A O 1
ATOM 1673 N N . ARG A 1 212 ? -1.467 -1.659 12.738 1.00 94.62 212 ARG A N 1
ATOM 1674 C CA . ARG A 1 212 ? -1.842 -0.520 13.594 1.00 94.62 212 ARG A CA 1
ATOM 1675 C C . ARG A 1 212 ? -3.285 -0.623 14.084 1.00 94.62 212 ARG A C 1
ATOM 1677 O O . ARG A 1 212 ? -3.533 -0.345 15.251 1.00 94.62 212 ARG A O 1
ATOM 1684 N N . LEU A 1 213 ? -4.200 -1.052 13.219 1.00 94.75 213 LEU A N 1
ATOM 1685 C CA . LEU A 1 213 ? -5.632 -1.196 13.508 1.00 94.75 213 LEU A CA 1
ATOM 1686 C C . LEU A 1 213 ? -6.016 -2.565 14.080 1.00 94.75 213 LEU A C 1
ATOM 1688 O O . LEU A 1 213 ? -7.191 -2.851 14.286 1.00 94.75 213 LEU A O 1
ATOM 1692 N N . LEU A 1 214 ? -5.035 -3.412 14.377 1.00 94.00 214 LEU A N 1
ATOM 1693 C CA . LEU A 1 214 ? -5.262 -4.744 14.921 1.00 94.00 214 LEU A CA 1
ATOM 1694 C C . LEU A 1 214 ? -6.088 -4.752 16.228 1.00 94.00 214 LEU A C 1
ATOM 1696 O O . LEU A 1 214 ? -6.950 -5.623 16.339 1.00 94.00 214 LEU A O 1
ATOM 1700 N N . PRO A 1 215 ? -5.927 -3.796 17.175 1.00 93.00 215 PRO A N 1
ATOM 1701 C CA . PRO A 1 215 ? -6.803 -3.706 18.349 1.00 93.00 215 PRO A CA 1
ATOM 1702 C C . PRO A 1 215 ? -8.290 -3.566 17.998 1.00 93.00 215 PRO A C 1
ATOM 1704 O O . PRO A 1 215 ? -9.126 -4.174 18.654 1.00 93.00 215 PRO A O 1
ATOM 1707 N N . LEU A 1 216 ? -8.610 -2.831 16.930 1.00 93.06 216 LEU A N 1
ATOM 1708 C CA . LEU A 1 216 ? -9.976 -2.671 16.430 1.00 93.06 216 LEU A CA 1
ATOM 1709 C C . LEU A 1 216 ? -10.472 -3.947 15.744 1.00 93.06 216 LEU A C 1
ATOM 1711 O O . LEU A 1 216 ? -11.603 -4.373 15.958 1.00 93.06 216 LEU A O 1
ATOM 1715 N N . PHE A 1 217 ? -9.630 -4.584 14.928 1.00 93.94 217 PHE A N 1
ATOM 1716 C CA . PHE A 1 217 ? -10.034 -5.771 14.175 1.00 93.94 217 PHE A CA 1
ATOM 1717 C C . PHE A 1 217 ? -10.263 -7.007 15.051 1.00 93.94 217 PHE A C 1
ATOM 1719 O O . PHE A 1 217 ? -11.167 -7.781 14.748 1.00 93.94 217 PHE A O 1
ATOM 1726 N N . ILE A 1 218 ? -9.523 -7.182 16.153 1.00 93.19 218 ILE A N 1
ATOM 1727 C CA . ILE A 1 218 ? -9.716 -8.320 17.076 1.00 93.19 218 ILE A CA 1
ATOM 1728 C C . ILE A 1 218 ? -11.141 -8.367 17.640 1.00 93.19 218 ILE A C 1
ATOM 1730 O O . ILE A 1 218 ? -11.698 -9.450 17.805 1.00 93.19 218 ILE A O 1
ATOM 1734 N N . VAL A 1 219 ? -11.734 -7.204 17.909 1.00 91.25 219 VAL A N 1
ATOM 1735 C CA . VAL A 1 219 ? -13.083 -7.075 18.484 1.00 91.25 219 VAL A CA 1
ATOM 1736 C C . VAL A 1 219 ? -14.162 -7.522 17.485 1.00 91.25 219 VAL A C 1
ATOM 1738 O O . VAL A 1 219 ? -15.283 -7.834 17.874 1.00 91.25 219 VAL A O 1
ATOM 1741 N N . ILE A 1 220 ? -13.824 -7.622 16.193 1.00 92.06 220 ILE A N 1
ATOM 1742 C CA . ILE A 1 220 ? -14.736 -7.995 15.109 1.00 92.06 220 ILE A CA 1
ATOM 1743 C C . ILE A 1 220 ? -14.278 -9.338 14.497 1.00 92.06 220 ILE A C 1
ATOM 1745 O O . ILE A 1 220 ? -13.583 -9.358 13.483 1.00 92.06 220 ILE A O 1
ATOM 1749 N N . PRO A 1 221 ? -14.697 -10.507 15.015 1.00 91.06 221 PRO A N 1
ATOM 1750 C CA . PRO A 1 221 ? -14.188 -11.807 14.553 1.00 91.06 221 PRO A CA 1
ATOM 1751 C C . PRO A 1 221 ? -14.348 -12.045 13.044 1.00 91.06 221 PRO A C 1
ATOM 1753 O O . PRO A 1 221 ? -13.504 -12.671 12.401 1.00 91.06 221 PRO A O 1
ATOM 1756 N N . PHE A 1 222 ? -15.426 -11.514 12.459 1.00 93.69 222 PHE A N 1
ATOM 1757 C CA . PHE A 1 222 ? -15.698 -11.639 11.031 1.00 93.69 222 PHE A CA 1
ATOM 1758 C C . PHE A 1 222 ? -14.617 -10.972 10.167 1.00 93.69 222 PHE A C 1
ATOM 1760 O O . PHE A 1 222 ? -14.210 -11.558 9.162 1.00 93.69 222 PHE A O 1
ATOM 1767 N N . ILE A 1 223 ? -14.102 -9.797 10.564 1.00 95.50 223 ILE A N 1
ATOM 1768 C CA . ILE A 1 223 ? -13.057 -9.120 9.785 1.00 95.50 223 ILE A CA 1
ATOM 1769 C C . ILE A 1 223 ? -11.735 -9.876 9.875 1.00 95.50 223 ILE A C 1
ATOM 1771 O O . ILE A 1 223 ? -11.073 -10.043 8.859 1.00 95.50 223 ILE A O 1
ATOM 1775 N N . MET A 1 224 ? -11.383 -10.423 11.041 1.00 96.00 224 MET A N 1
ATOM 1776 C CA . MET A 1 224 ? -10.165 -11.227 11.213 1.00 96.00 224 MET A CA 1
ATOM 1777 C C . MET A 1 224 ? -10.168 -12.452 10.294 1.00 96.00 224 MET A C 1
ATOM 1779 O O . MET A 1 224 ? -9.200 -12.698 9.570 1.00 96.00 224 MET A O 1
ATOM 1783 N N . ASN A 1 225 ? -11.302 -13.156 10.237 1.00 96.19 225 ASN A N 1
ATOM 1784 C CA . ASN A 1 225 ? -11.490 -14.284 9.327 1.00 96.19 225 ASN A CA 1
ATOM 1785 C C . ASN A 1 225 ? -11.406 -13.856 7.856 1.00 96.19 225 ASN A C 1
ATOM 1787 O O . ASN A 1 225 ? -10.800 -14.558 7.050 1.00 96.19 225 ASN A O 1
ATOM 1791 N N . LEU A 1 226 ? -11.969 -12.698 7.501 1.00 96.69 226 LEU A N 1
ATOM 1792 C CA . LEU A 1 226 ? -11.904 -12.149 6.146 1.00 96.69 226 LEU A CA 1
ATOM 1793 C C . LEU A 1 226 ? -10.467 -11.771 5.745 1.00 96.69 226 LEU A C 1
ATOM 1795 O O . LEU A 1 226 ? -10.039 -12.105 4.639 1.00 96.69 226 LEU A O 1
ATOM 1799 N N . ILE A 1 227 ? -9.705 -11.145 6.647 1.00 97.00 227 ILE A N 1
ATOM 1800 C CA . ILE A 1 227 ? -8.283 -10.815 6.455 1.00 97.00 227 ILE A CA 1
ATOM 1801 C C . ILE A 1 227 ? -7.482 -12.100 6.209 1.00 97.00 227 ILE A C 1
ATOM 1803 O O . ILE A 1 227 ? -6.723 -12.181 5.240 1.00 97.00 227 ILE A O 1
ATOM 1807 N N . ALA A 1 228 ? -7.685 -13.122 7.047 1.00 97.00 228 ALA A N 1
ATOM 1808 C CA . ALA A 1 228 ? -7.017 -14.412 6.904 1.00 97.00 228 ALA A CA 1
ATOM 1809 C C . ALA A 1 228 ? -7.387 -15.102 5.583 1.00 97.00 228 ALA A C 1
ATOM 1811 O O . ALA A 1 228 ? -6.510 -15.588 4.871 1.00 97.00 228 ALA A O 1
ATOM 1812 N N . PHE A 1 229 ? -8.672 -15.103 5.225 1.00 97.44 229 PHE A N 1
ATOM 1813 C CA . PHE A 1 229 ? -9.173 -15.722 4.000 1.00 97.44 229 PHE A CA 1
ATOM 1814 C C . PHE A 1 229 ? -8.583 -15.080 2.741 1.00 97.44 229 PHE A C 1
ATOM 1816 O O . PHE A 1 229 ? -8.088 -15.784 1.859 1.00 97.44 229 PHE A O 1
ATOM 1823 N N . ILE A 1 230 ? -8.562 -13.745 2.678 1.00 97.44 230 ILE A N 1
ATOM 1824 C CA . ILE A 1 230 ? -7.940 -13.020 1.565 1.00 97.44 230 ILE A CA 1
ATOM 1825 C C . ILE A 1 230 ? -6.433 -13.288 1.523 1.00 97.44 230 ILE A C 1
ATOM 1827 O O . ILE A 1 230 ? -5.909 -13.534 0.438 1.00 97.44 230 ILE A O 1
ATOM 1831 N N . GLY A 1 231 ? -5.760 -13.339 2.677 1.00 97.00 231 GLY A N 1
ATOM 1832 C CA . GLY A 1 231 ? -4.343 -13.705 2.777 1.00 97.00 231 GLY A CA 1
ATOM 1833 C C . GLY A 1 231 ? -4.026 -15.106 2.236 1.00 97.00 231 GLY A C 1
ATOM 1834 O O . GLY A 1 231 ? -3.028 -15.293 1.542 1.00 97.00 231 GLY A O 1
ATOM 1835 N N . ILE A 1 232 ? -4.887 -16.098 2.492 1.00 97.56 232 ILE A N 1
ATOM 1836 C CA . ILE A 1 232 ? -4.735 -17.463 1.951 1.00 97.56 232 ILE A CA 1
ATOM 1837 C C . ILE A 1 232 ? -4.861 -17.458 0.425 1.00 97.56 232 ILE A C 1
ATOM 1839 O O . ILE A 1 232 ? -4.042 -18.059 -0.274 1.00 97.56 232 ILE A O 1
ATOM 1843 N N . ILE A 1 233 ? -5.877 -16.771 -0.103 1.00 97.62 233 ILE A N 1
ATOM 1844 C CA . ILE A 1 233 ? -6.110 -16.694 -1.549 1.00 97.62 233 ILE A CA 1
ATOM 1845 C C . ILE A 1 233 ? -4.918 -16.033 -2.245 1.00 97.62 233 ILE A C 1
ATOM 1847 O O . ILE A 1 233 ? -4.425 -16.544 -3.248 1.00 97.62 233 ILE A O 1
ATOM 1851 N N . THR A 1 234 ? -4.419 -14.917 -1.718 1.00 97.12 234 THR A N 1
ATOM 1852 C CA . THR A 1 234 ? -3.326 -14.155 -2.341 1.00 97.12 234 THR A CA 1
ATOM 1853 C C . THR A 1 234 ? -2.005 -14.881 -2.313 1.00 97.12 234 THR A C 1
ATOM 1855 O O . THR A 1 234 ? -1.256 -14.831 -3.287 1.00 97.12 234 THR A O 1
ATOM 1858 N N . LEU A 1 235 ? -1.745 -15.596 -1.227 1.00 96.56 235 LEU A N 1
ATOM 1859 C CA . LEU A 1 235 ? -0.601 -16.474 -1.076 1.00 96.56 235 LEU A CA 1
ATOM 1860 C C . LEU A 1 235 ? -0.570 -17.547 -2.165 1.00 96.56 235 LEU A C 1
ATOM 1862 O O . LEU A 1 235 ? 0.438 -17.685 -2.860 1.00 96.56 235 LEU A O 1
ATOM 1866 N N . LEU A 1 236 ? -1.682 -18.263 -2.354 1.00 96.81 236 LEU A N 1
ATOM 1867 C CA . LEU A 1 236 ? -1.785 -19.338 -3.344 1.00 96.81 236 LEU A CA 1
ATOM 1868 C C . LEU A 1 236 ? -1.767 -18.803 -4.782 1.00 96.81 236 LEU A C 1
ATOM 1870 O O . LEU A 1 236 ? -1.051 -19.336 -5.636 1.00 96.81 236 LEU A O 1
ATOM 1874 N N . LEU A 1 237 ? -2.505 -17.723 -5.052 1.00 95.94 237 LEU A N 1
ATOM 1875 C CA . LEU A 1 237 ? -2.528 -17.080 -6.368 1.00 95.94 237 LEU A CA 1
ATOM 1876 C C . LEU A 1 237 ? -1.156 -16.510 -6.741 1.00 95.94 237 LEU A C 1
ATOM 1878 O O . LEU A 1 237 ? -0.656 -16.776 -7.829 1.00 95.94 237 LEU A O 1
ATOM 1882 N N . GLY A 1 238 ? -0.506 -15.776 -5.836 1.00 95.06 238 GLY A N 1
ATOM 1883 C CA . GLY A 1 238 ? 0.822 -15.216 -6.076 1.00 95.06 238 GLY A CA 1
ATOM 1884 C C . GLY A 1 238 ? 1.870 -16.300 -6.337 1.00 95.06 238 GLY A C 1
ATOM 1885 O O . GLY A 1 238 ? 2.660 -16.177 -7.270 1.00 95.06 238 GLY A O 1
ATOM 1886 N N . ALA A 1 239 ? 1.847 -17.398 -5.573 1.00 95.50 239 ALA A N 1
ATOM 1887 C CA . ALA A 1 239 ? 2.801 -18.495 -5.743 1.0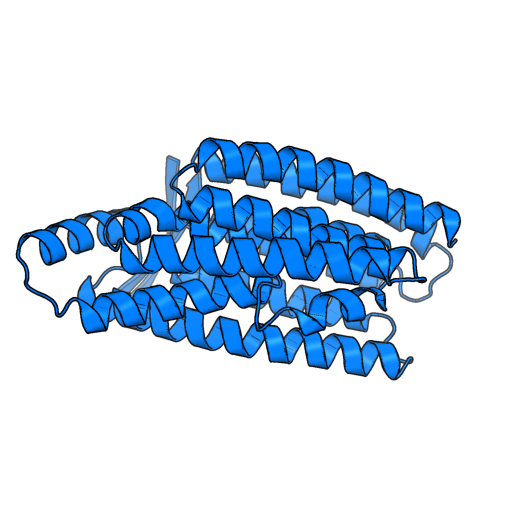0 95.50 239 ALA A CA 1
ATOM 1888 C C . ALA A 1 239 ? 2.637 -19.213 -7.093 1.00 95.50 239 ALA A C 1
ATOM 1890 O O . ALA A 1 239 ? 3.621 -19.456 -7.791 1.00 95.50 239 ALA A O 1
ATOM 1891 N N . THR A 1 240 ? 1.398 -19.517 -7.486 1.00 95.69 240 THR A N 1
ATOM 1892 C CA . THR A 1 240 ? 1.112 -20.196 -8.761 1.00 95.69 240 THR A CA 1
ATOM 1893 C C . THR A 1 240 ? 1.420 -19.310 -9.968 1.00 95.69 240 THR A C 1
ATOM 1895 O O . THR A 1 240 ? 2.054 -19.772 -10.918 1.00 95.69 240 THR A O 1
ATOM 1898 N N . LEU A 1 241 ? 1.062 -18.023 -9.915 1.00 94.81 241 LEU A N 1
ATOM 1899 C CA . LEU A 1 241 ? 1.363 -17.070 -10.985 1.00 94.81 241 LEU A CA 1
ATOM 1900 C C . LEU A 1 241 ? 2.863 -16.798 -11.121 1.00 94.81 241 LEU A C 1
ATOM 1902 O O . LEU A 1 241 ? 3.330 -16.633 -12.247 1.00 94.81 241 LEU A O 1
ATOM 1906 N N . ALA A 1 242 ? 3.621 -16.798 -10.017 1.00 94.81 242 ALA A N 1
ATOM 1907 C CA . ALA A 1 242 ? 5.074 -16.623 -10.037 1.00 94.81 242 ALA A CA 1
ATOM 1908 C C . ALA A 1 242 ? 5.790 -17.745 -10.806 1.00 94.81 242 ALA A C 1
ATOM 1910 O O . ALA A 1 242 ? 6.700 -17.452 -11.578 1.00 94.81 242 ALA A O 1
ATOM 1911 N N . LEU A 1 243 ? 5.359 -19.003 -10.646 1.00 94.06 243 LEU A N 1
ATOM 1912 C CA . LEU A 1 243 ? 5.937 -20.155 -11.357 1.00 94.06 243 LEU A CA 1
ATOM 1913 C C . LEU A 1 243 ? 5.720 -20.089 -12.875 1.00 94.06 243 LEU A C 1
ATOM 1915 O O . LEU A 1 243 ? 6.526 -20.615 -13.637 1.00 94.06 243 LEU A O 1
ATOM 1919 N N . ALA A 1 244 ? 4.643 -19.438 -13.316 1.00 94.31 244 ALA A N 1
ATOM 1920 C CA . ALA A 1 244 ? 4.319 -19.283 -14.730 1.00 94.31 244 ALA A CA 1
ATOM 1921 C C . ALA A 1 244 ? 5.031 -18.090 -15.400 1.00 94.31 244 ALA A C 1
ATOM 1923 O O . ALA A 1 244 ? 4.938 -17.934 -16.621 1.00 94.31 244 ALA A O 1
ATOM 1924 N N . GLN A 1 245 ? 5.725 -17.231 -14.641 1.00 93.88 245 GLN A N 1
ATOM 1925 C CA . GLN A 1 245 ? 6.391 -16.055 -15.205 1.00 93.88 245 GLN A CA 1
ATOM 1926 C C . GLN A 1 245 ? 7.734 -16.393 -15.852 1.00 93.88 245 GLN A C 1
ATOM 1928 O O . GLN A 1 245 ? 8.567 -17.085 -15.275 1.00 93.88 245 GLN A O 1
ATOM 1933 N N . LYS A 1 246 ? 7.972 -15.805 -17.029 1.00 92.44 246 LYS A N 1
ATOM 1934 C CA . LYS A 1 246 ? 9.280 -15.820 -17.706 1.00 92.44 246 LYS A CA 1
ATOM 1935 C C . LYS A 1 246 ? 10.130 -14.589 -17.378 1.00 92.44 246 LYS A C 1
ATOM 1937 O O . LYS A 1 246 ? 11.353 -14.677 -17.376 1.00 92.44 246 LYS A O 1
ATOM 1942 N N . ASP A 1 247 ? 9.492 -13.455 -17.083 1.00 92.56 247 ASP A N 1
ATOM 1943 C CA . ASP A 1 247 ? 10.178 -12.209 -16.738 1.00 92.56 247 ASP A CA 1
ATOM 1944 C C . ASP A 1 247 ? 10.629 -12.224 -15.272 1.00 92.56 247 ASP A C 1
ATOM 1946 O O . ASP A 1 247 ? 9.800 -12.337 -14.365 1.00 92.56 247 ASP A O 1
ATOM 1950 N N . ILE A 1 248 ? 11.929 -12.020 -15.024 1.00 92.75 248 ILE A N 1
ATOM 1951 C CA . ILE A 1 248 ? 12.519 -12.039 -13.671 1.00 92.75 248 ILE A CA 1
ATOM 1952 C C . ILE A 1 248 ? 11.809 -11.040 -12.748 1.00 92.75 248 ILE A C 1
ATOM 1954 O O . ILE A 1 248 ? 11.393 -11.394 -11.644 1.00 92.75 248 ILE A O 1
ATOM 1958 N N . LYS A 1 249 ? 11.603 -9.800 -13.216 1.00 92.38 249 LYS A N 1
ATOM 1959 C CA . LYS A 1 249 ? 10.937 -8.748 -12.433 1.00 92.38 249 LYS A CA 1
ATOM 1960 C C . LYS A 1 249 ? 9.491 -9.111 -12.086 1.00 92.38 249 LYS A C 1
ATOM 1962 O O . LYS A 1 249 ? 9.091 -8.989 -10.931 1.00 92.38 249 LYS A O 1
ATOM 1967 N N . ARG A 1 250 ? 8.715 -9.631 -13.045 1.00 93.06 250 ARG A N 1
ATOM 1968 C CA . ARG A 1 250 ? 7.319 -10.036 -12.797 1.00 93.06 250 ARG A CA 1
ATOM 1969 C C . ARG A 1 250 ? 7.232 -11.254 -11.879 1.00 93.06 250 ARG A C 1
ATOM 1971 O O . ARG A 1 250 ? 6.382 -11.277 -10.994 1.00 93.06 250 ARG A O 1
ATOM 1978 N N . GLY A 1 251 ? 8.138 -12.224 -12.016 1.00 94.62 251 GLY A N 1
ATOM 1979 C CA . GLY A 1 251 ? 8.252 -13.343 -11.074 1.00 94.62 251 GLY A CA 1
ATOM 1980 C C . GLY A 1 251 ? 8.567 -12.873 -9.646 1.00 94.62 251 GLY A C 1
ATOM 1981 O O . GLY A 1 251 ? 7.959 -13.333 -8.672 1.00 94.62 251 GLY A O 1
ATOM 1982 N N . LEU A 1 252 ? 9.455 -11.882 -9.501 1.00 94.81 252 LEU A N 1
ATOM 1983 C CA . LEU A 1 252 ? 9.737 -11.248 -8.211 1.00 94.81 252 LEU A CA 1
ATOM 1984 C C . LEU A 1 252 ? 8.532 -10.477 -7.653 1.00 94.81 252 LEU A C 1
ATOM 1986 O O . LEU A 1 252 ? 8.303 -10.543 -6.443 1.00 94.81 252 LEU A O 1
ATOM 1990 N N . ALA A 1 253 ? 7.737 -9.817 -8.501 1.00 94.62 253 ALA A N 1
ATOM 1991 C CA . ALA A 1 253 ? 6.502 -9.144 -8.101 1.00 94.62 253 ALA A CA 1
ATOM 1992 C C . ALA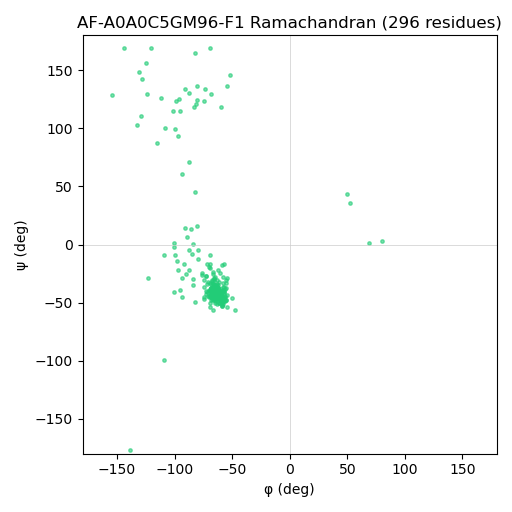 A 1 253 ? 5.443 -10.137 -7.590 1.00 94.62 253 ALA A C 1
ATOM 1994 O O . ALA A 1 253 ? 4.936 -9.972 -6.480 1.00 94.62 253 ALA A O 1
ATOM 1995 N N . TYR A 1 254 ? 5.160 -11.228 -8.303 1.00 96.06 254 TYR A N 1
ATOM 1996 C CA . TYR A 1 254 ? 4.199 -12.230 -7.815 1.00 96.06 254 TYR A CA 1
ATOM 1997 C C . TYR A 1 254 ? 4.667 -12.939 -6.543 1.00 96.06 254 TYR A C 1
ATOM 1999 O O . TYR A 1 254 ? 3.868 -13.195 -5.644 1.00 96.06 254 TYR A O 1
ATOM 2007 N N . SER A 1 255 ? 5.972 -13.169 -6.397 1.00 95.94 255 SER A N 1
ATOM 2008 C CA . SER A 1 255 ? 6.499 -13.670 -5.126 1.00 95.94 255 SER A CA 1
ATOM 2009 C C . SER A 1 255 ? 6.488 -12.622 -4.008 1.00 95.94 255 SER A C 1
ATOM 2011 O O . SER A 1 255 ? 6.607 -13.001 -2.853 1.00 95.94 255 SER A O 1
ATOM 2013 N N . THR A 1 256 ? 6.350 -11.316 -4.284 1.00 95.25 256 THR A N 1
ATOM 2014 C CA . THR A 1 256 ? 5.994 -10.349 -3.222 1.00 95.25 256 THR A CA 1
ATOM 2015 C C . THR A 1 256 ? 4.526 -10.479 -2.856 1.00 95.25 256 THR A C 1
ATOM 2017 O O . THR A 1 256 ? 4.228 -10.642 -1.681 1.00 95.25 256 THR A O 1
ATOM 2020 N N . MET A 1 257 ? 3.621 -10.532 -3.840 1.00 95.44 257 MET A N 1
ATOM 2021 C CA . MET A 1 257 ? 2.187 -10.746 -3.610 1.00 95.44 257 MET A CA 1
ATOM 2022 C C . MET A 1 257 ? 1.929 -11.951 -2.694 1.00 95.44 257 MET A C 1
ATOM 2024 O O . MET A 1 257 ? 1.181 -11.838 -1.723 1.00 95.44 257 MET A O 1
ATOM 2028 N N . SER A 1 258 ? 2.605 -13.078 -2.940 1.00 96.62 258 SER A N 1
ATOM 2029 C CA . SER A 1 258 ? 2.435 -14.272 -2.110 1.00 96.62 258 SER A CA 1
ATOM 2030 C C . SER A 1 258 ? 2.945 -14.087 -0.676 1.00 96.62 258 SER A C 1
ATOM 2032 O O . SER A 1 258 ? 2.304 -14.533 0.272 1.00 96.62 258 SER A O 1
ATOM 2034 N N . GLN A 1 259 ? 4.087 -13.415 -0.496 1.00 96.75 259 GLN A N 1
ATOM 2035 C CA . GLN A 1 259 ? 4.688 -13.165 0.820 1.00 96.75 259 GLN A CA 1
ATOM 2036 C C . GLN A 1 259 ? 3.885 -12.155 1.645 1.00 96.75 259 GLN A C 1
ATOM 2038 O O . GLN A 1 259 ? 3.792 -12.281 2.864 1.00 96.75 259 GLN A O 1
ATOM 2043 N N . LEU A 1 260 ? 3.245 -11.189 0.991 1.00 94.62 260 LEU A N 1
ATOM 2044 C CA . LEU A 1 260 ? 2.283 -10.298 1.638 1.00 94.62 260 LEU A CA 1
ATOM 2045 C C . LEU A 1 260 ? 1.034 -11.052 2.064 1.00 94.62 260 LEU A C 1
ATOM 2047 O O . LEU A 1 260 ? 0.562 -10.833 3.172 1.00 94.62 260 LEU A O 1
ATOM 2051 N N . GLY A 1 261 ? 0.553 -11.988 1.241 1.00 96.12 261 GLY A N 1
ATOM 2052 C CA . GLY A 1 261 ? -0.510 -12.913 1.635 1.00 96.12 261 GLY A CA 1
ATOM 2053 C C . GLY A 1 261 ? -0.173 -13.681 2.916 1.00 96.12 261 GLY A C 1
ATOM 2054 O O . GLY A 1 261 ? -0.991 -13.724 3.831 1.00 96.12 261 GLY A O 1
ATOM 2055 N N . TYR A 1 262 ? 1.066 -14.181 3.048 1.00 95.75 262 TYR A N 1
ATOM 2056 C CA . TYR A 1 262 ? 1.557 -14.800 4.292 1.00 95.75 262 TYR A CA 1
ATOM 2057 C C . TYR A 1 262 ? 1.483 -13.853 5.499 1.00 95.75 262 TYR A C 1
ATOM 2059 O O . TYR A 1 262 ? 1.037 -14.255 6.574 1.00 95.75 262 TYR A O 1
ATOM 2067 N N . MET A 1 263 ? 1.898 -12.594 5.339 1.00 96.75 263 MET A N 1
ATOM 2068 C CA . MET A 1 263 ? 1.846 -11.605 6.423 1.00 96.75 263 MET A CA 1
ATOM 2069 C C . MET A 1 263 ? 0.409 -11.230 6.797 1.00 96.75 263 MET A C 1
ATOM 2071 O O . MET A 1 263 ? 0.095 -11.121 7.981 1.00 96.75 263 MET A O 1
ATOM 2075 N N . MET A 1 264 ? -0.475 -11.085 5.809 1.00 96.12 264 MET A N 1
ATOM 2076 C CA . MET A 1 264 ? -1.896 -10.797 6.022 1.00 96.12 264 MET A CA 1
ATOM 2077 C C . MET A 1 264 ? -2.604 -11.964 6.708 1.00 96.12 264 MET A C 1
ATOM 2079 O O . MET A 1 264 ? -3.381 -11.744 7.630 1.00 96.12 264 MET A O 1
ATOM 2083 N N . LEU A 1 265 ? -2.269 -13.205 6.346 1.00 96.69 265 LEU A N 1
ATOM 2084 C CA . LEU A 1 265 ? -2.743 -14.404 7.037 1.00 96.69 265 LEU A CA 1
ATOM 2085 C C . LEU A 1 265 ? -2.324 -14.395 8.511 1.00 96.69 265 LEU A C 1
ATOM 2087 O O . LEU A 1 265 ? -3.163 -14.599 9.386 1.00 96.69 265 LEU A O 1
ATOM 2091 N N . ALA A 1 266 ? -1.053 -14.102 8.802 1.00 96.44 266 ALA A N 1
ATOM 2092 C CA . ALA A 1 266 ? -0.566 -14.016 10.178 1.00 96.44 266 ALA A CA 1
ATOM 2093 C C . ALA A 1 266 ? -1.296 -12.929 10.989 1.00 96.44 266 ALA A C 1
ATOM 2095 O O . ALA A 1 266 ? -1.654 -13.173 12.143 1.00 96.44 266 ALA A O 1
ATOM 2096 N N . LEU A 1 267 ? -1.570 -11.766 10.384 1.00 95.62 267 LEU A N 1
ATOM 2097 C CA . LEU A 1 267 ? -2.375 -10.708 11.003 1.00 95.62 267 LEU A CA 1
ATOM 2098 C C . LEU A 1 267 ? -3.830 -11.140 11.222 1.00 95.62 267 LEU A C 1
ATOM 2100 O O . LEU A 1 267 ? -4.355 -10.916 12.307 1.00 95.62 267 LEU A O 1
ATOM 2104 N N . GLY A 1 268 ? -4.453 -11.815 10.253 1.00 94.62 268 GLY A N 1
ATOM 2105 C CA . GLY A 1 268 ? -5.822 -12.334 10.362 1.00 94.62 268 GLY A CA 1
ATOM 2106 C C . GLY A 1 268 ? -5.983 -13.446 11.405 1.00 94.62 268 GLY A C 1
ATOM 2107 O O . GLY A 1 268 ? -7.058 -13.612 11.967 1.00 94.62 268 GLY A O 1
ATOM 2108 N N . MET A 1 269 ? -4.906 -14.162 11.740 1.00 94.44 269 MET A N 1
ATOM 2109 C CA . MET A 1 269 ? -4.867 -15.098 12.874 1.00 94.44 269 MET A CA 1
ATOM 2110 C C . MET A 1 269 ? -4.566 -14.414 14.223 1.00 94.44 269 MET A C 1
ATOM 2112 O O . MET A 1 269 ? -4.453 -15.091 15.242 1.00 94.44 269 MET A O 1
ATOM 2116 N N . GLY A 1 270 ? -4.376 -13.090 14.246 1.00 91.56 270 GLY A N 1
ATOM 2117 C CA . GLY A 1 270 ? -4.019 -12.321 15.444 1.00 91.56 270 GLY A CA 1
ATOM 2118 C C . GLY A 1 270 ? -2.531 -12.364 15.818 1.00 91.56 270 GLY A C 1
ATOM 2119 O O . GLY A 1 270 ? -2.125 -11.773 16.819 1.00 91.56 270 GLY A O 1
ATOM 2120 N N . SER A 1 271 ? -1.677 -13.014 15.020 1.00 92.38 271 SER A N 1
ATOM 2121 C CA . SER A 1 271 ? -0.238 -13.139 15.288 1.00 92.38 271 SER A CA 1
ATOM 2122 C C . SER A 1 271 ? 0.561 -11.964 14.718 1.00 92.38 271 SER A C 1
ATOM 2124 O O . SER A 1 271 ? 1.351 -12.082 13.778 1.00 92.38 271 SER A O 1
ATOM 2126 N N . TYR A 1 272 ? 0.392 -10.798 15.340 1.00 89.12 272 TYR A N 1
ATOM 2127 C CA . TYR A 1 272 ? 1.094 -9.568 14.961 1.00 89.12 272 TYR A CA 1
ATOM 2128 C C . TYR A 1 272 ? 2.626 -9.704 14.985 1.00 89.12 272 TYR A C 1
ATOM 2130 O O . TYR A 1 272 ? 3.315 -9.228 14.084 1.00 89.12 272 TYR A O 1
ATOM 2138 N N . ARG A 1 273 ? 3.184 -10.387 15.996 1.00 91.94 273 ARG A N 1
ATOM 2139 C CA . ARG A 1 273 ? 4.644 -10.530 16.148 1.00 91.94 273 ARG A CA 1
ATOM 2140 C C . ARG A 1 273 ? 5.269 -11.301 14.985 1.00 91.94 273 ARG A C 1
ATOM 2142 O O . ARG A 1 273 ? 6.324 -10.903 14.497 1.00 91.94 273 ARG A O 1
ATOM 2149 N N . ALA A 1 274 ? 4.614 -12.374 14.537 1.00 93.75 274 ALA A N 1
ATOM 2150 C CA . ALA A 1 274 ? 5.086 -13.168 13.407 1.00 93.75 274 ALA A CA 1
ATOM 2151 C C . ALA A 1 274 ? 5.016 -12.367 12.101 1.00 93.75 274 ALA A C 1
ATOM 2153 O O . ALA A 1 274 ? 5.985 -12.358 11.343 1.00 93.75 274 ALA A O 1
ATOM 2154 N N . ALA A 1 275 ? 3.913 -11.642 11.879 1.00 93.94 275 ALA A N 1
ATOM 2155 C CA . ALA A 1 275 ? 3.745 -10.796 10.701 1.00 93.94 275 ALA A CA 1
ATOM 2156 C C . ALA A 1 275 ? 4.841 -9.725 10.599 1.00 93.94 275 ALA A C 1
ATOM 2158 O O . ALA A 1 275 ? 5.442 -9.560 9.541 1.00 93.94 275 ALA A O 1
ATOM 2159 N N . LEU A 1 276 ? 5.155 -9.039 11.703 1.00 91.12 276 LEU A N 1
ATOM 2160 C CA . LEU A 1 276 ? 6.211 -8.025 11.711 1.00 91.12 276 LEU A CA 1
ATOM 2161 C C . LEU A 1 276 ? 7.609 -8.590 11.516 1.00 91.12 276 LEU A C 1
ATOM 2163 O O . LEU A 1 276 ? 8.405 -8.006 10.785 1.00 91.12 276 LEU A O 1
ATOM 2167 N N . PHE A 1 277 ? 7.926 -9.702 12.178 1.00 93.62 277 PHE A N 1
ATOM 2168 C CA . PHE A 1 277 ? 9.228 -10.333 12.001 1.00 93.62 277 PHE A CA 1
ATOM 2169 C C . PHE A 1 277 ? 9.437 -10.734 10.536 1.00 93.62 277 PHE A C 1
ATOM 2171 O O . PHE A 1 277 ? 10.488 -10.458 9.958 1.00 93.62 277 PHE A O 1
ATOM 2178 N N . HIS A 1 278 ? 8.401 -11.304 9.914 1.00 95.00 278 HIS A N 1
ATOM 2179 C CA . HIS A 1 278 ? 8.421 -11.646 8.495 1.00 95.00 278 HIS A CA 1
ATOM 2180 C C . HIS A 1 278 ? 8.501 -10.417 7.588 1.00 95.00 278 HIS A C 1
ATOM 2182 O O . HIS A 1 278 ? 9.180 -10.455 6.569 1.00 95.00 278 HIS A O 1
ATOM 2188 N N . LEU A 1 279 ? 7.871 -9.300 7.958 1.00 93.88 279 LEU A N 1
ATOM 2189 C CA . LEU A 1 279 ? 7.964 -8.048 7.205 1.00 93.88 279 LEU A CA 1
ATOM 2190 C C . LEU A 1 279 ? 9.403 -7.518 7.143 1.00 93.88 279 LEU A C 1
ATOM 2192 O O . LEU A 1 279 ? 9.854 -7.094 6.078 1.00 93.88 279 LEU A O 1
ATOM 2196 N N . ILE A 1 280 ? 10.148 -7.599 8.249 1.00 93.88 280 ILE A N 1
ATOM 2197 C CA . ILE A 1 280 ? 11.558 -7.186 8.295 1.00 93.88 280 ILE A CA 1
ATOM 2198 C C . ILE A 1 280 ? 12.403 -8.055 7.357 1.00 93.88 280 ILE A C 1
ATOM 2200 O O . ILE A 1 280 ? 13.141 -7.536 6.517 1.00 93.88 280 ILE A O 1
ATOM 2204 N N . THR A 1 281 ? 12.293 -9.381 7.468 1.00 95.06 281 THR A N 1
ATOM 2205 C CA . THR A 1 281 ? 13.079 -10.303 6.632 1.00 95.06 281 THR A CA 1
ATOM 2206 C C . THR A 1 281 ? 12.688 -10.199 5.158 1.00 95.06 281 THR A C 1
ATOM 2208 O O . THR A 1 281 ? 13.558 -10.221 4.281 1.00 95.06 281 THR A O 1
ATOM 2211 N N . HIS A 1 282 ? 11.399 -10.012 4.870 1.00 95.06 282 HIS A N 1
ATOM 2212 C CA . HIS A 1 282 ? 10.883 -9.765 3.529 1.00 95.06 282 HIS A CA 1
ATOM 2213 C C . HIS A 1 282 ? 11.478 -8.495 2.918 1.00 95.06 282 HIS A C 1
ATOM 2215 O O . HIS A 1 282 ? 11.968 -8.548 1.794 1.00 95.06 282 HIS A O 1
ATOM 2221 N N . ALA A 1 283 ? 11.484 -7.371 3.640 1.00 93.94 283 ALA A N 1
ATOM 2222 C CA . ALA A 1 283 ? 11.988 -6.108 3.109 1.00 93.94 283 ALA A CA 1
ATOM 2223 C C . ALA A 1 283 ? 13.457 -6.206 2.675 1.00 93.94 283 ALA A C 1
ATOM 2225 O O . ALA A 1 283 ? 13.785 -5.884 1.533 1.00 93.94 283 ALA A O 1
ATOM 2226 N N . TYR A 1 284 ? 14.337 -6.722 3.539 1.00 95.12 284 TYR A N 1
ATOM 2227 C CA . TYR A 1 284 ? 15.757 -6.854 3.201 1.00 95.12 284 TYR A CA 1
ATOM 2228 C C . TYR A 1 284 ? 16.006 -7.873 2.085 1.00 95.12 284 TYR A C 1
ATOM 2230 O O . TYR A 1 284 ? 16.759 -7.592 1.151 1.00 95.12 284 TYR A O 1
ATOM 2238 N N . SER A 1 285 ? 15.347 -9.036 2.133 1.00 95.00 285 SER A N 1
ATOM 2239 C CA . SER A 1 285 ? 15.507 -10.060 1.094 1.00 95.00 285 SER A CA 1
ATOM 2240 C C . SER A 1 285 ? 14.979 -9.596 -0.264 1.00 95.00 285 SER A C 1
ATOM 2242 O O . SER A 1 285 ? 15.621 -9.835 -1.286 1.00 95.00 285 SER A O 1
ATOM 2244 N N . LYS A 1 286 ? 13.852 -8.877 -0.306 1.00 94.31 286 LYS A N 1
ATOM 2245 C CA . LYS A 1 286 ? 13.304 -8.336 -1.554 1.00 94.31 286 LYS A CA 1
ATOM 2246 C C . LYS A 1 286 ? 14.101 -7.174 -2.100 1.00 94.31 286 LYS A C 1
ATOM 2248 O O . LYS A 1 286 ? 14.315 -7.151 -3.308 1.00 94.31 286 LYS A O 1
ATOM 2253 N N . ALA A 1 287 ? 14.581 -6.267 -1.253 1.00 94.12 287 ALA A N 1
ATOM 2254 C CA . ALA A 1 287 ? 15.500 -5.226 -1.696 1.00 94.12 287 ALA A CA 1
ATOM 2255 C C . ALA A 1 287 ? 16.724 -5.859 -2.379 1.00 94.12 287 ALA A C 1
ATOM 2257 O O . ALA A 1 287 ? 17.036 -5.512 -3.514 1.00 94.12 287 ALA A O 1
ATOM 2258 N N . LEU A 1 288 ? 17.336 -6.873 -1.758 1.00 95.06 288 LEU A N 1
ATOM 2259 C CA . LEU A 1 288 ? 18.462 -7.602 -2.343 1.00 95.06 288 LEU A CA 1
ATOM 2260 C C . LEU A 1 288 ? 18.096 -8.262 -3.679 1.00 95.06 288 LEU A C 1
ATOM 2262 O O . LEU A 1 288 ? 18.809 -8.073 -4.661 1.00 95.06 288 LEU A O 1
ATOM 2266 N N . LEU A 1 289 ? 16.985 -9.003 -3.748 1.00 95.75 289 LEU A N 1
ATOM 2267 C CA . LEU A 1 289 ? 16.569 -9.695 -4.974 1.00 95.75 289 LEU A CA 1
ATOM 2268 C C . LEU A 1 289 ? 16.264 -8.730 -6.126 1.00 95.75 289 LEU A C 1
ATOM 2270 O O . LEU A 1 289 ? 16.662 -8.996 -7.258 1.00 95.75 289 LEU A O 1
ATOM 2274 N N . PHE A 1 290 ? 15.584 -7.609 -5.864 1.00 95.38 290 PHE A N 1
ATOM 2275 C CA . PHE A 1 290 ? 15.275 -6.629 -6.907 1.00 95.38 290 PHE A CA 1
ATOM 2276 C C . PHE A 1 290 ? 16.524 -5.893 -7.389 1.00 95.38 290 PHE A C 1
ATOM 2278 O O . PHE A 1 290 ? 16.724 -5.794 -8.599 1.00 95.38 290 PHE A O 1
ATOM 2285 N N . LEU A 1 291 ? 17.392 -5.439 -6.481 1.00 94.19 291 LEU A N 1
ATOM 2286 C CA . LEU A 1 291 ? 18.644 -4.777 -6.861 1.00 94.19 291 LEU A CA 1
ATOM 2287 C C . LEU A 1 291 ? 19.594 -5.747 -7.588 1.00 94.19 291 LEU A C 1
ATOM 2289 O O . LEU A 1 291 ? 20.171 -5.391 -8.615 1.00 94.19 291 LEU A O 1
ATOM 2293 N N . GLY A 1 292 ? 19.676 -7.001 -7.133 1.00 94.12 292 GLY A N 1
ATOM 2294 C CA . GLY A 1 292 ? 20.423 -8.068 -7.807 1.00 94.12 292 GLY A CA 1
ATOM 2295 C C . GLY A 1 292 ? 19.863 -8.395 -9.194 1.00 94.12 292 GLY A C 1
ATOM 2296 O O . GLY A 1 292 ? 20.619 -8.531 -10.155 1.00 94.12 292 GLY A O 1
ATOM 2297 N N . SER A 1 293 ? 18.536 -8.431 -9.351 1.00 93.69 293 SER A N 1
ATOM 2298 C CA . SER A 1 293 ? 17.921 -8.573 -10.677 1.00 93.69 293 SER A CA 1
ATOM 2299 C C . SER A 1 293 ? 18.258 -7.392 -11.589 1.00 93.69 293 SER A C 1
ATOM 2301 O O . SER A 1 293 ? 18.525 -7.590 -12.769 1.00 93.69 293 SER A O 1
ATOM 2303 N N . GLY A 1 294 ? 18.326 -6.177 -11.035 1.00 91.12 294 GLY A N 1
ATOM 2304 C CA . GLY A 1 294 ? 18.737 -4.984 -11.765 1.00 91.12 294 GLY A CA 1
ATOM 2305 C C . GLY A 1 294 ? 20.168 -5.086 -12.289 1.00 91.12 294 GLY A C 1
ATOM 2306 O O . GLY A 1 294 ? 20.396 -4.729 -13.437 1.00 91.12 294 GLY A O 1
ATOM 2307 N N . SER A 1 295 ? 21.102 -5.649 -11.509 1.00 91.31 295 SER A N 1
ATOM 2308 C CA . SER A 1 295 ? 22.489 -5.855 -11.962 1.00 91.31 295 SER A CA 1
ATOM 2309 C C . SER A 1 295 ? 22.654 -6.920 -13.047 1.00 91.31 295 SER A C 1
ATOM 2311 O O . SER A 1 295 ? 23.668 -6.926 -13.725 1.00 91.31 295 SER A O 1
ATOM 2313 N N . ILE A 1 296 ? 21.687 -7.830 -13.203 1.00 92.12 296 ILE A N 1
ATOM 2314 C CA . ILE A 1 296 ? 21.688 -8.824 -14.290 1.00 92.12 296 ILE A CA 1
ATOM 2315 C C . ILE A 1 296 ? 21.104 -8.220 -15.577 1.00 92.12 296 ILE A C 1
ATOM 2317 O O . ILE A 1 296 ? 21.441 -8.652 -16.675 1.00 92.12 296 ILE A O 1
ATOM 2321 N N . ILE A 1 297 ? 20.182 -7.264 -15.435 1.00 89.25 297 ILE A N 1
ATOM 2322 C CA . ILE A 1 297 ? 19.470 -6.632 -16.553 1.00 89.25 297 ILE A CA 1
ATOM 2323 C C . ILE A 1 297 ? 20.276 -5.475 -17.166 1.00 89.25 297 ILE A C 1
ATOM 2325 O O . ILE A 1 297 ? 20.149 -5.237 -18.366 1.00 89.25 297 ILE A O 1
ATOM 2329 N N . HIS A 1 298 ? 21.020 -4.736 -16.339 1.00 78.50 298 HIS A N 1
ATOM 2330 C CA . HIS A 1 298 ? 21.850 -3.592 -16.732 1.00 78.50 298 HIS A CA 1
ATOM 2331 C C . HIS A 1 298 ? 23.169 -4.042 -17.372 1.00 78.50 298 HIS A C 1
ATOM 2333 O O . HIS A 1 298 ? 23.647 -3.321 -18.277 1.00 78.50 298 HIS A O 1
#

Organism: NCBI:txid172233

Foldseek 3Di:
DKAFDDWDDPDPLDIDTWIFDDDPLLVLLLCLLVVLLVVLVVLLCVLCVPPPCSVVQVVLSVQLSVLQNQLSGGQFLVSVLVSLVSNLVSLLCQLCVVVVDVLSNVLSVLLSVLLVVLSQLLVQLQVLLCVQQVDGGLVSSLVSLVVCVVVVVDDLVSLVSSLVSNLSNLCQQLLFPPSNVSQLSSLSGALSSLLSSLQRGRNVSSLSSLLSCLSVVVSNLVSLVVLLVRLVVQLVQLVVVLVVDPDQSSNLSSVSSNLSSVLSNCSSVVNSVVSSVSSSVRNVVSSCSSSVSNVVVD

Nearest PDB structures (foldseek):
  7wff-assembly1_F  TM=9.872E-01  e=1.941E-29  Arabidopsis thaliana
  6khj-assembly1_F  TM=9.814E-01  e=1.487E-23  Thermosynechococcus vestitus BP-1
  6hum-assembly1_F  TM=9.817E-01  e=1.786E-23  Thermosynechococcus vestitus BP-1
  6nbx-assembly1_F  TM=9.805E-01  e=1.706E-23  Thermosynechococcus vestitus BP-1
  6khi-assembly1_F  TM=9.813E-01  e=5.607E-23  Thermosynechococcus vestitus BP-1

InterPro domains:
  IPR001516 NADH-Ubiquinone oxidoreductase (complex I), chain 5 N-terminal [PF00662] (8-58)
  IPR001750 NADH:quinone oxidoreductase/Mrp antiporter, transmembrane domain [PF00361] (74-298)
  IPR003945 NADH-quinone oxidoreductase, chain 5-like [PTHR42829] (1-298)
  IPR018393 NADH-plastoquinone oxidoreductase, chain 5 subgroup [TIGR01974] (4-298)

Secondary structure (DSSP, 8-state):
-EEEEEEEEEETTEEEEEEEE--HHHHHHHHHHHHHHHHHHHHHHHHHTT-TTHHHHHHHHHHHHHHHHHHHHBSBHHHHHHHHHHHHHHHHHHHTTTTTSHHHHHHHHHHHHHHHHHHHHHHHHHHHHHHHHS--BHHHHHHHHHHHHHTT-S-HHHHHHHHHHHHHHHHHHTT-SSTTTHHHHGGGS-HHHHHHHHHTSHHHHHHHHHHHSHHHHHT-HHHHHHHHHHHHHHHHHHHHHHHT--SHHHHHHHHHHHHHHHHHHHHHTT-HHHHHHHHHHHHHHHHHHHHHHHHHH-

Radius of gyration: 18.96 Å; Cα contacts (8 Å, |Δi|>4): 470; chains: 1; bounding box: 50×44×50 Å

pLDDT: mean 91.79, std 6.8, range [61.5, 97.62]

Mean predicted aligned error: 4.49 Å

Solvent-accessible surface area (backbone atoms only — not comparable to full-atom values): 14590 Å² total; per-residue (Å²): 88,82,46,81,76,46,76,52,67,80,48,101,90,44,70,46,68,45,36,38,33,52,44,79,67,32,52,56,49,51,52,49,37,51,55,51,50,50,53,39,54,62,54,39,54,70,75,33,67,85,46,93,56,43,71,62,49,55,53,50,52,52,51,34,51,53,24,40,52,48,32,52,30,33,42,24,58,65,47,29,50,55,24,51,49,44,36,48,51,33,48,30,55,50,22,24,62,60,54,88,40,67,68,19,39,53,25,17,52,46,37,42,54,47,34,47,59,11,46,52,28,25,52,52,11,53,54,46,46,31,73,74,49,75,40,57,39,59,67,59,31,51,54,46,45,51,53,38,58,75,68,61,76,58,61,66,68,59,54,51,49,27,51,52,22,38,45,33,24,28,30,18,44,31,32,24,63,86,46,29,79,33,54,50,44,41,54,64,21,57,46,53,54,48,17,43,40,68,26,50,34,50,33,41,48,16,54,49,50,52,64,71,44,38,77,60,38,68,79,36,64,69,57,24,52,50,42,22,51,39,11,51,52,19,23,55,50,15,47,57,55,22,74,72,46,86,51,69,61,40,24,54,36,24,49,44,28,15,52,44,10,51,33,37,26,29,44,24,70,68,37,53,68,61,24,53,56,49,49,55,55,46,20,57,53,41,31,49,51,33,49,53,50,36,68,74,75,107

Sequence (298 aa):
VYLSVWSWTINNDFSLEFGYLIDPLTSIMLILITTVGIMVLIYSDNYMSHDQGYLRFFAYMSFSNTSMLGLVTSSNLIQIYFFWELVGMCSYLLIGFWFIRPIAANACQKAFVTNRVGDFGLLLGILGFYWITGSLEFRDLFEIFNNVVDNNEVDFLFVTLCACLLFAGAVAKSAQFPLHVWLPDAMEGPTPISALIHAATMVAAGIFLVARLLPLFIVIPFIMNLIAFIGIITLLLGATLALAQKDIKRGLAYSTMSQLGYMMLALGMGSYRAALFHLITHAYSKALLFLGSGSIIH